Protein AF-A0A496RUU8-F1 (afdb_monomer_lite)

pLDDT: mean 92.11, std 8.8, range [34.69, 98.0]

Radius of gyration: 19.57 Å; chains: 1; bounding box: 54×37×48 Å

Secondary structure (DSSP, 8-state):
--GGGT--PPPEEETTS-HHHHHHHHTT-SEEEEE---S-HHHHHHHHHHHHHHHB-TTS-BSSEEEETT---HHHHTTS--SEE--SHHHHHHHTTEEEE--SSSS-EEEE--TTSGGGG-SSSSBGGGS-HHHHHHHHHHHGGGT--HHHHHH-HHHHHHHHHHHHHGGGGSPPP----PPP-----

Sequence (189 aa):
ALESNGCNPCPVYHVGEDPKWLKKMLDNYEYILLGGLVMQRKTVLRELDRAFRVLCHPDGTARVDTHGFGLTQLDMVFRYPWTSVDSTSWMLSAGFGSCVLYDGTPQFQQVYFSDESPQAKLYQSRHYDRLSPPKQAAVDRLIAPTGISIDELRSGYPARRVLNLYSYQQLELMEEPRFTGAVLDLGLF

Foldseek 3Di:
DQVVVVDDDAEEDEQPPDCVVLVVCLVPDQEHEYDNCPDPPVSNVVSVLVSQVNQADQFQEGSHAYEYEADDQLVSVQAHQHPYYDHCCLLVLLVLQWAFAAPPDSGTQIAGLACPHPQVVDCCHSHLVNDDPVVVVSVCVRCVVVVDDSVNSHPDSVSRSVSNVVRVVVCVVDDRHGHNSDDDPPDPD

Structure (mmCIF, N/CA/C/O backbone):
data_AF-A0A496RUU8-F1
#
_entry.id   AF-A0A496RUU8-F1
#
loop_
_atom_site.group_PDB
_atom_site.id
_atom_site.type_symbol
_atom_site.label_atom_id
_atom_site.label_alt_id
_atom_site.label_comp_id
_atom_site.label_asym_id
_atom_site.label_entity_id
_atom_site.label_seq_id
_atom_site.pdbx_PDB_ins_code
_atom_site.Cartn_x
_atom_site.Cartn_y
_atom_site.Cartn_z
_atom_site.occupancy
_atom_site.B_iso_or_equiv
_atom_site.auth_seq_id
_atom_site.auth_comp_id
_atom_site.auth_asym_id
_atom_site.auth_atom_id
_atom_site.pdbx_PDB_model_num
ATOM 1 N N . ALA A 1 1 ? -20.496 20.437 15.247 1.00 74.56 1 ALA A N 1
ATOM 2 C CA . ALA A 1 1 ? -20.085 21.485 14.288 1.00 74.56 1 ALA A CA 1
ATOM 3 C C . ALA A 1 1 ? -20.436 21.087 12.856 1.00 74.56 1 ALA A C 1
ATOM 5 O O . ALA A 1 1 ? -21.211 21.804 12.252 1.00 74.56 1 ALA A O 1
ATOM 6 N N . LEU A 1 2 ? -19.952 19.962 12.310 1.00 87.81 2 LEU A N 1
ATOM 7 C CA . LEU A 1 2 ? -20.376 19.492 10.973 1.00 87.81 2 LEU A CA 1
ATOM 8 C C . LEU A 1 2 ? -21.700 18.712 11.004 1.00 87.81 2 LEU A C 1
ATOM 10 O O . LEU A 1 2 ? -22.597 18.991 10.220 1.00 87.81 2 LEU A O 1
ATOM 14 N N . GLU A 1 3 ? -21.870 17.815 11.972 1.00 90.38 3 GLU A N 1
ATOM 15 C CA . GLU A 1 3 ? -23.107 17.026 12.139 1.00 90.38 3 GLU A CA 1
ATOM 16 C C . GLU A 1 3 ? -24.326 17.901 12.440 1.00 90.38 3 GLU A C 1
ATOM 18 O O . GLU A 1 3 ? -25.409 17.686 11.913 1.00 90.38 3 GLU A O 1
ATOM 23 N N . SER A 1 4 ? -24.129 18.975 13.212 1.00 92.38 4 SER A N 1
ATOM 24 C CA . SER A 1 4 ? -25.161 19.987 13.472 1.00 92.38 4 SER A CA 1
ATOM 25 C C . SER A 1 4 ? -25.611 20.738 12.213 1.00 92.38 4 SER A C 1
ATOM 27 O O . SER A 1 4 ? -26.624 21.424 12.256 1.00 92.38 4 SER A O 1
ATOM 29 N N . ASN A 1 5 ? -24.862 20.625 11.113 1.00 92.62 5 ASN A N 1
ATOM 30 C CA . ASN A 1 5 ? -25.214 21.155 9.796 1.00 92.62 5 ASN A CA 1
ATOM 31 C C . ASN A 1 5 ? -25.722 20.055 8.835 1.00 92.62 5 ASN A C 1
ATOM 33 O O . ASN A 1 5 ? -25.835 20.303 7.640 1.00 92.62 5 ASN A O 1
ATOM 37 N N . GLY A 1 6 ? -26.020 18.845 9.328 1.00 93.00 6 GLY A N 1
ATOM 38 C CA . GLY A 1 6 ? -26.543 17.735 8.522 1.00 93.00 6 GLY A CA 1
ATOM 39 C C . GLY A 1 6 ? -25.494 16.978 7.701 1.00 93.00 6 GLY A C 1
ATOM 40 O O . GLY A 1 6 ? -25.857 16.211 6.813 1.00 93.00 6 GLY A O 1
ATOM 41 N N . CYS A 1 7 ? -24.199 17.188 7.958 1.00 91.81 7 CYS A N 1
ATOM 42 C CA . CYS A 1 7 ? -23.133 16.409 7.325 1.00 91.81 7 CYS A CA 1
ATOM 43 C C . CYS A 1 7 ? -22.891 15.084 8.065 1.00 91.81 7 CYS A C 1
ATOM 45 O O . CYS A 1 7 ? -22.976 15.046 9.290 1.00 91.81 7 CYS A O 1
ATOM 47 N N . ASN A 1 8 ? -22.455 14.056 7.330 1.00 88.38 8 ASN A N 1
ATOM 48 C CA . ASN A 1 8 ? -22.011 12.767 7.874 1.00 88.38 8 ASN A CA 1
ATOM 49 C C . ASN A 1 8 ? -20.480 12.644 7.736 1.00 88.38 8 ASN A C 1
ATOM 51 O O . ASN A 1 8 ? -19.999 12.075 6.754 1.00 88.38 8 ASN A O 1
ATOM 55 N N . PRO A 1 9 ? -19.686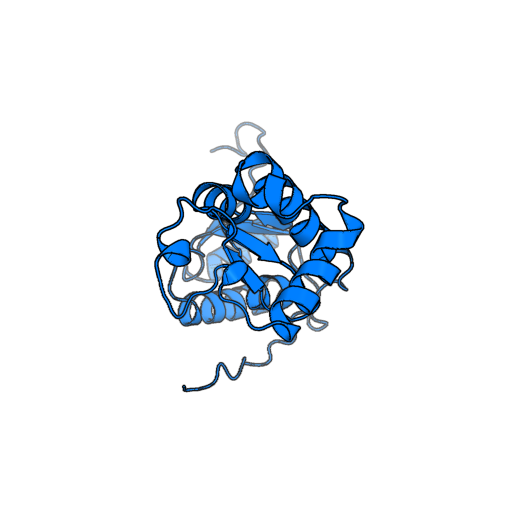 13.255 8.635 1.00 91.62 9 PRO A N 1
ATOM 56 C CA . PRO A 1 9 ? -18.234 13.181 8.553 1.00 91.62 9 PRO A CA 1
ATOM 57 C C . PRO A 1 9 ? -17.732 11.770 8.881 1.00 91.62 9 PRO A C 1
ATOM 59 O O . PRO A 1 9 ? -18.236 11.120 9.792 1.00 91.62 9 PRO A O 1
ATOM 62 N N . CYS A 1 10 ? -16.684 11.331 8.187 1.00 93.25 10 CYS A N 1
ATOM 63 C CA . CYS A 1 10 ? -15.933 10.137 8.573 1.00 93.25 10 CYS A CA 1
ATOM 64 C C . CYS A 1 10 ? -14.863 10.536 9.607 1.00 93.25 10 CYS A C 1
ATOM 66 O O . CYS A 1 10 ? -14.009 11.372 9.289 1.00 93.25 10 CYS A O 1
ATOM 68 N N . PRO A 1 11 ? -14.894 10.006 10.843 1.00 96.25 11 PRO A N 1
ATOM 69 C CA . PRO A 1 11 ? -13.918 10.354 11.866 1.00 96.25 11 PRO A CA 1
ATOM 70 C C . PRO A 1 11 ? -12.525 9.823 11.516 1.00 96.25 11 PRO A C 1
ATOM 72 O O . PRO A 1 11 ? -12.380 8.725 10.979 1.00 96.25 11 PRO A O 1
ATOM 75 N N . VAL A 1 12 ? -11.495 10.589 11.881 1.00 97.31 12 VAL A N 1
ATOM 76 C CA . VAL A 1 12 ? -10.092 10.176 11.763 1.00 97.31 12 VAL A CA 1
ATOM 77 C C . VAL A 1 12 ? -9.527 9.926 13.155 1.00 97.31 12 VAL A C 1
ATOM 79 O O . VAL A 1 12 ? -9.463 10.848 13.967 1.00 97.31 12 VAL A O 1
ATOM 82 N N . TYR A 1 13 ? -9.081 8.701 13.415 1.00 97.62 13 TYR A N 1
ATOM 83 C CA . TYR A 1 13 ? -8.283 8.362 14.588 1.00 97.62 13 TYR A CA 1
ATOM 84 C C . TYR A 1 13 ? -6.797 8.436 14.233 1.00 97.62 13 TYR A C 1
ATOM 86 O O . TYR A 1 13 ? -6.349 7.740 13.317 1.00 97.62 13 TYR A O 1
ATOM 94 N N . HIS A 1 14 ? -6.011 9.253 14.940 1.00 95.75 14 HIS A N 1
ATOM 95 C CA . HIS A 1 14 ? -4.561 9.236 14.755 1.00 95.75 14 HIS A CA 1
ATOM 96 C C . HIS A 1 14 ? -3.950 8.162 15.646 1.00 95.75 14 HIS A C 1
ATOM 98 O O . HIS A 1 14 ? -4.152 8.124 16.861 1.00 95.75 14 HIS A O 1
ATOM 104 N N . VAL A 1 15 ? -3.179 7.263 15.040 1.00 90.19 15 VAL A N 1
ATOM 105 C CA . VAL A 1 15 ? -2.552 6.180 15.795 1.00 90.19 15 VAL A CA 1
ATOM 106 C C . VAL A 1 15 ? -1.604 6.748 16.864 1.00 90.19 15 VAL A C 1
ATOM 108 O O . VAL A 1 15 ? -0.803 7.643 16.599 1.00 90.19 15 VAL A O 1
ATOM 111 N N . GLY A 1 16 ? -1.716 6.233 18.091 1.00 86.88 16 GLY A N 1
ATOM 112 C CA . GLY A 1 16 ? -0.999 6.739 19.268 1.00 86.88 16 GLY A CA 1
ATOM 113 C C . GLY A 1 16 ? -1.785 7.732 20.136 1.00 86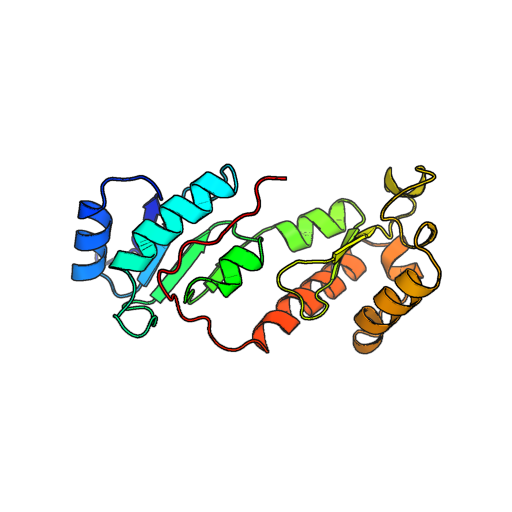.88 16 GLY A C 1
ATOM 114 O O . GLY A 1 16 ? -1.322 8.056 21.230 1.00 86.88 16 GLY A O 1
ATOM 115 N N . GLU A 1 17 ? -2.968 8.184 19.705 1.00 93.06 17 GLU A N 1
ATOM 116 C CA . GLU A 1 17 ? -3.888 8.948 20.558 1.00 93.06 17 GLU A CA 1
ATOM 117 C C . GLU A 1 17 ? -4.480 8.096 21.696 1.00 93.06 17 GLU A C 1
ATOM 119 O O . GLU A 1 17 ? -4.323 6.875 21.759 1.00 93.06 17 GLU A O 1
ATOM 124 N N . ASP A 1 18 ? -5.170 8.754 22.634 1.00 94.69 18 ASP A N 1
ATOM 125 C CA . ASP A 1 18 ? -5.861 8.072 23.729 1.00 94.69 18 ASP A CA 1
ATOM 126 C C . ASP A 1 18 ? -6.953 7.129 23.167 1.00 94.69 18 ASP A C 1
ATOM 128 O O . ASP A 1 18 ? -7.896 7.610 22.522 1.00 94.69 18 ASP A O 1
ATOM 132 N N . PRO A 1 19 ? -6.894 5.808 23.445 1.00 93.19 19 PRO A N 1
ATOM 133 C CA . PRO A 1 19 ? -7.844 4.829 22.917 1.00 93.19 19 PRO A CA 1
ATOM 134 C C . PRO A 1 19 ? -9.310 5.108 23.259 1.00 93.19 19 PRO A C 1
ATOM 136 O O . PRO A 1 19 ? -10.203 4.542 22.624 1.00 93.19 19 PRO A O 1
ATOM 139 N N . LYS A 1 20 ? -9.599 5.962 24.252 1.00 96.19 20 LYS A N 1
ATOM 140 C CA . LYS A 1 20 ? -10.976 6.382 24.546 1.00 96.19 20 LYS A CA 1
ATOM 141 C C . LYS A 1 20 ? -11.650 7.051 23.345 1.00 96.19 20 LYS A C 1
ATOM 143 O O . LYS A 1 20 ? -12.859 6.914 23.188 1.00 96.19 20 LYS A O 1
ATOM 148 N N . TRP A 1 21 ? -10.888 7.748 22.499 1.00 96.81 21 TRP A N 1
ATOM 149 C CA . TRP A 1 21 ? -11.427 8.406 21.311 1.00 96.81 21 TRP A CA 1
ATOM 150 C C . TRP A 1 21 ? -11.807 7.394 20.244 1.00 96.81 21 TRP A C 1
ATOM 152 O O . TRP A 1 21 ? -12.904 7.486 19.706 1.00 96.81 21 TRP A O 1
ATOM 162 N N . LEU A 1 22 ? -10.967 6.379 20.027 1.00 97.25 22 LEU A N 1
ATOM 163 C CA . LEU A 1 22 ? -11.288 5.278 19.124 1.00 97.25 22 LEU A CA 1
ATOM 164 C C . LEU A 1 22 ? -12.553 4.538 19.566 1.00 97.25 22 LEU A C 1
ATOM 166 O O . LEU A 1 22 ? -13.421 4.270 18.745 1.00 97.25 22 LEU A O 1
ATOM 170 N N . LYS A 1 23 ? -12.696 4.264 20.870 1.00 96.88 23 LYS A N 1
ATOM 171 C CA . LYS A 1 23 ? -13.916 3.653 21.425 1.00 96.88 23 LYS A CA 1
ATOM 172 C C . LYS A 1 23 ? -15.140 4.537 21.203 1.00 96.88 23 LYS A C 1
ATOM 174 O O . LYS A 1 23 ? -16.148 4.058 20.707 1.00 96.88 23 LYS A O 1
ATOM 179 N N . LYS A 1 24 ? -15.022 5.838 21.484 1.00 96.38 24 LYS A N 1
ATOM 180 C CA . LYS A 1 24 ? -16.100 6.796 21.222 1.00 96.38 24 LYS A CA 1
ATOM 181 C C . LYS A 1 24 ? -16.483 6.823 19.739 1.00 96.38 24 LYS A C 1
ATOM 183 O O . LYS A 1 24 ? -17.664 6.892 19.438 1.00 96.38 24 LYS A O 1
ATOM 188 N N . MET A 1 25 ? -15.520 6.775 18.819 1.00 96.69 25 MET A N 1
ATOM 189 C CA . MET A 1 25 ? -15.815 6.708 17.384 1.00 96.69 25 MET A CA 1
ATOM 190 C C . MET A 1 25 ? -16.530 5.399 17.033 1.00 96.69 25 MET A C 1
ATOM 192 O O . MET A 1 25 ? -17.549 5.418 16.361 1.00 96.69 25 MET A O 1
ATOM 196 N N . LEU A 1 26 ? -16.055 4.276 17.560 1.00 96.44 26 LEU A N 1
ATOM 197 C CA . LEU A 1 26 ? -16.638 2.957 17.324 1.00 96.44 26 LEU A CA 1
ATOM 198 C C . LEU A 1 26 ? -18.083 2.821 17.825 1.00 96.44 26 LEU A C 1
ATOM 200 O O . LEU A 1 26 ? -18.860 2.074 17.244 1.00 96.44 26 LEU A O 1
ATOM 204 N N . ASP A 1 27 ? -18.450 3.557 18.873 1.00 96.12 27 ASP A N 1
ATOM 205 C CA . ASP A 1 27 ? -19.823 3.589 19.387 1.00 96.12 27 ASP A CA 1
ATOM 206 C C . ASP A 1 27 ? -20.771 4.458 18.533 1.00 96.12 27 ASP A C 1
ATOM 208 O O . ASP A 1 27 ? -21.982 4.395 18.728 1.00 96.12 27 ASP A O 1
ATOM 212 N N . ASN A 1 28 ? -20.248 5.301 17.630 1.00 94.69 28 ASN A N 1
ATOM 213 C CA . ASN A 1 28 ? -21.035 6.326 16.926 1.00 94.69 28 ASN A CA 1
ATOM 214 C C . ASN A 1 28 ? -20.908 6.304 15.390 1.00 94.69 28 ASN A C 1
ATOM 216 O O . ASN A 1 28 ? -21.701 6.970 14.729 1.00 94.69 28 ASN A O 1
ATOM 220 N N . TYR A 1 29 ? -19.941 5.583 14.813 1.00 95.94 29 TYR A N 1
ATOM 221 C CA . TYR A 1 29 ? -19.671 5.593 13.371 1.00 95.94 29 TYR A CA 1
ATOM 222 C C . TYR A 1 29 ? -19.412 4.186 12.834 1.00 95.94 29 TYR A C 1
ATOM 224 O O . TYR A 1 29 ? -18.718 3.393 13.463 1.00 95.94 29 TYR A O 1
ATOM 232 N N . GLU A 1 30 ? -19.912 3.922 11.626 1.00 95.56 30 GLU A N 1
ATOM 233 C CA . GLU A 1 30 ? -19.730 2.655 10.901 1.00 95.56 30 GLU A CA 1
ATOM 234 C C . GLU A 1 30 ? -18.499 2.654 9.982 1.00 95.56 30 GLU A C 1
ATOM 236 O O . GLU A 1 30 ? -18.140 1.610 9.447 1.00 95.56 30 GLU A O 1
ATOM 241 N N . TYR A 1 31 ? -17.837 3.805 9.812 1.00 97.50 31 TYR A N 1
ATOM 242 C CA . TYR A 1 31 ? -16.625 3.940 9.006 1.00 97.50 31 TYR A CA 1
ATOM 243 C C . TYR A 1 31 ? -15.607 4.836 9.708 1.00 97.50 31 TYR A C 1
ATOM 245 O O . TYR A 1 31 ? -15.907 5.990 10.018 1.00 97.50 31 TYR A O 1
ATOM 253 N N . ILE A 1 32 ? -14.406 4.318 9.975 1.00 97.94 32 ILE A N 1
ATOM 254 C CA . ILE A 1 32 ? -13.353 5.032 10.709 1.00 97.94 32 ILE A CA 1
ATOM 255 C C . ILE A 1 32 ? -12.075 5.096 9.874 1.00 97.94 32 ILE A C 1
ATOM 257 O O . ILE A 1 32 ? -11.558 4.087 9.399 1.00 97.94 32 ILE A O 1
ATOM 261 N N . LEU A 1 33 ? -11.517 6.294 9.736 1.00 98.00 33 LEU A N 1
ATOM 262 C CA . LEU A 1 33 ? -10.266 6.518 9.021 1.00 98.00 33 LEU A CA 1
ATOM 263 C C . LEU A 1 33 ? -9.097 6.517 10.017 1.00 98.00 33 LEU A C 1
ATOM 265 O O . LEU A 1 33 ? -9.208 7.049 11.122 1.00 98.00 33 LEU A O 1
ATOM 269 N N . LEU A 1 34 ? -7.964 5.930 9.643 1.00 97.75 34 LEU A N 1
ATOM 270 C CA . LEU A 1 34 ? -6.765 5.834 10.470 1.00 97.75 34 LEU A CA 1
ATOM 271 C C . LEU A 1 34 ? -5.649 6.692 9.871 1.00 97.75 34 LEU A C 1
ATOM 273 O O . LEU A 1 34 ? -5.174 6.458 8.758 1.00 97.75 34 LEU A O 1
ATOM 277 N N . GLY A 1 35 ? -5.232 7.696 10.643 1.00 95.62 35 GLY A N 1
ATOM 278 C CA . GLY A 1 35 ? -4.173 8.643 10.306 1.00 95.62 35 GLY A CA 1
ATOM 279 C C . GLY A 1 35 ? -2.920 8.468 11.165 1.00 95.62 35 GLY A C 1
ATOM 280 O O . GLY A 1 35 ? -2.869 7.653 12.085 1.00 95.62 35 GLY A O 1
ATOM 281 N N . GLY A 1 36 ? -1.883 9.255 10.869 1.00 92.88 36 GLY A N 1
ATOM 282 C CA . GLY A 1 36 ? -0.603 9.184 11.587 1.00 92.88 36 GLY A CA 1
ATOM 283 C C . GLY A 1 36 ? 0.256 7.971 11.212 1.00 92.88 36 GLY A C 1
ATOM 284 O O . GLY A 1 36 ? 1.154 7.605 11.957 1.00 92.88 36 GLY A O 1
ATOM 285 N N . LEU A 1 37 ? 0.005 7.338 10.063 1.00 90.94 37 LEU A N 1
ATOM 286 C CA . LEU A 1 37 ? 0.685 6.100 9.658 1.00 90.94 37 LEU A CA 1
ATOM 287 C C . LEU A 1 37 ? 2.076 6.328 9.038 1.00 90.94 37 LEU A C 1
ATOM 289 O O . LEU A 1 37 ? 2.850 5.386 8.885 1.00 90.94 37 LEU A O 1
ATOM 293 N N . VAL A 1 38 ? 2.440 7.575 8.722 1.00 82.44 38 VAL A N 1
ATOM 294 C CA . VAL A 1 38 ? 3.742 7.929 8.128 1.00 82.44 38 VAL A CA 1
ATOM 295 C C . VAL A 1 38 ? 4.800 8.095 9.227 1.00 82.44 38 VAL A C 1
ATOM 297 O O . VAL A 1 38 ? 5.261 9.194 9.526 1.00 82.44 38 VAL A O 1
ATOM 300 N N . MET A 1 39 ? 5.168 6.989 9.874 1.00 82.19 39 MET A N 1
ATOM 301 C CA . MET A 1 39 ? 6.189 6.941 10.928 1.00 82.19 39 MET A CA 1
ATOM 302 C C . MET A 1 39 ? 7.122 5.733 10.750 1.00 82.19 39 MET A C 1
ATOM 304 O O . MET A 1 39 ? 7.030 4.971 9.789 1.00 82.19 39 MET A O 1
ATOM 308 N N . GLN A 1 40 ? 8.039 5.529 11.702 1.00 85.81 40 GLN A N 1
ATOM 309 C CA . GLN A 1 40 ? 8.873 4.327 11.742 1.00 85.81 40 GLN A CA 1
ATOM 310 C C . GLN A 1 40 ? 8.012 3.053 11.773 1.00 85.81 40 GLN A C 1
ATOM 312 O O . GLN A 1 40 ? 7.131 2.916 12.623 1.00 85.81 40 GLN A O 1
ATOM 317 N N . ARG A 1 41 ? 8.336 2.083 10.906 1.00 86.06 41 ARG A N 1
ATOM 318 C CA . ARG A 1 41 ? 7.590 0.822 10.707 1.00 86.06 41 ARG A CA 1
ATOM 319 C C . ARG A 1 41 ? 7.179 0.128 12.011 1.00 86.06 41 ARG A C 1
ATOM 321 O O . ARG A 1 41 ? 6.018 -0.229 12.171 1.00 86.06 41 ARG A O 1
ATOM 328 N N . LYS A 1 42 ? 8.116 -0.035 12.956 1.00 87.88 42 LYS A N 1
ATOM 329 C CA . LYS A 1 42 ? 7.864 -0.697 14.253 1.00 87.88 42 LYS A CA 1
ATOM 330 C C . LYS A 1 42 ? 6.827 0.049 15.098 1.00 87.88 42 LYS A C 1
ATOM 332 O O . LYS A 1 42 ? 5.993 -0.578 15.742 1.00 87.88 42 LYS A O 1
ATOM 337 N N . THR A 1 43 ? 6.877 1.379 15.087 1.00 90.25 43 THR A N 1
ATOM 338 C CA . THR A 1 43 ? 5.922 2.232 15.802 1.00 90.25 43 THR A CA 1
ATOM 339 C C . THR A 1 43 ? 4.536 2.103 15.190 1.00 90.25 43 THR A C 1
ATOM 341 O O . THR A 1 43 ? 3.589 1.826 15.916 1.00 90.25 43 THR A O 1
ATOM 344 N N . VAL A 1 44 ? 4.429 2.219 13.863 1.00 91.62 44 VAL A N 1
ATOM 345 C CA . VAL A 1 44 ? 3.150 2.103 13.143 1.00 91.62 44 VAL A CA 1
ATOM 346 C C . VAL A 1 44 ? 2.504 0.746 13.403 1.00 91.62 44 VAL A C 1
ATOM 348 O O . VAL A 1 44 ? 1.351 0.698 13.808 1.00 91.62 44 VAL A O 1
ATOM 351 N N . LEU A 1 45 ? 3.259 -0.351 13.275 1.00 92.00 45 LEU A N 1
ATOM 352 C CA . LEU A 1 45 ? 2.755 -1.696 13.570 1.00 92.00 45 LEU A CA 1
ATOM 353 C C . LEU A 1 45 ? 2.223 -1.823 14.997 1.00 92.00 45 LEU A C 1
ATOM 355 O O . LEU A 1 45 ? 1.131 -2.340 15.195 1.00 92.00 45 LEU A O 1
ATOM 359 N N . ARG A 1 46 ? 2.963 -1.324 15.992 1.00 91.69 46 ARG A N 1
ATOM 360 C CA . ARG A 1 46 ? 2.530 -1.384 17.393 1.00 91.69 46 ARG A CA 1
ATOM 361 C C . ARG A 1 46 ? 1.236 -0.606 17.629 1.00 91.69 46 ARG A C 1
ATOM 363 O O . ARG A 1 46 ? 0.377 -1.073 18.375 1.00 91.69 46 ARG A O 1
ATOM 370 N N . GLU A 1 47 ? 1.111 0.591 17.060 1.00 93.56 47 GLU A N 1
ATOM 371 C CA . GLU A 1 47 ? -0.093 1.399 17.259 1.00 93.56 47 GLU A CA 1
ATOM 372 C C . GLU A 1 47 ? -1.289 0.862 16.457 1.00 93.56 47 GLU A C 1
ATOM 374 O O . GLU A 1 47 ? -2.410 0.887 16.964 1.00 93.56 47 GLU A O 1
ATOM 379 N N . LEU A 1 48 ? -1.062 0.290 15.270 1.00 95.25 48 LEU A N 1
ATOM 380 C CA . LEU A 1 48 ? -2.092 -0.429 14.519 1.00 95.25 48 LEU A CA 1
ATOM 381 C C . LEU A 1 48 ? -2.557 -1.683 15.270 1.00 95.25 48 LEU A C 1
ATOM 383 O O . LEU A 1 48 ? -3.757 -1.858 15.439 1.00 95.25 48 LEU A O 1
ATOM 387 N N . ASP A 1 49 ? -1.651 -2.489 15.831 1.00 94.62 49 ASP A N 1
ATOM 388 C CA . ASP A 1 49 ? -2.014 -3.632 16.683 1.00 94.62 49 ASP A CA 1
ATOM 389 C C . ASP A 1 49 ? -2.913 -3.203 17.854 1.00 94.62 49 ASP A C 1
ATOM 391 O O . ASP A 1 49 ? -3.879 -3.886 18.198 1.00 94.62 49 ASP A O 1
ATOM 395 N N . ARG A 1 50 ? -2.619 -2.058 18.484 1.00 94.12 50 ARG A 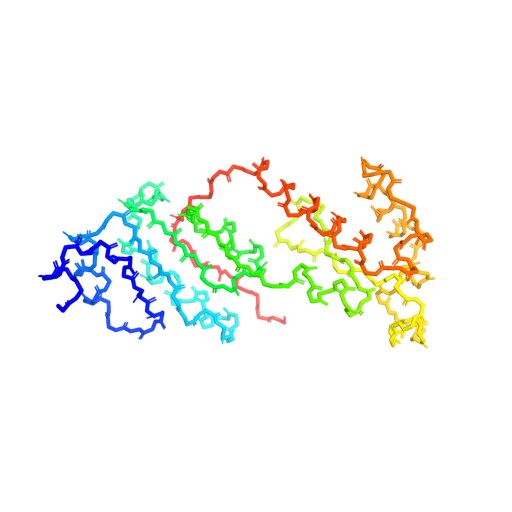N 1
ATOM 396 C CA . ARG A 1 50 ? -3.454 -1.504 19.561 1.00 94.12 50 ARG A CA 1
ATOM 397 C C . ARG A 1 50 ? -4.826 -1.064 19.059 1.00 94.12 50 ARG A C 1
ATOM 399 O O . ARG A 1 50 ? -5.814 -1.349 19.731 1.00 94.12 50 ARG A O 1
ATOM 406 N N . ALA A 1 51 ? -4.889 -0.391 17.911 1.00 96.19 51 ALA A N 1
ATOM 407 C CA . ALA A 1 51 ? -6.142 0.063 17.318 1.00 96.19 51 ALA A CA 1
ATOM 408 C C . ALA A 1 51 ? -7.020 -1.121 16.884 1.00 96.19 51 ALA A C 1
ATOM 410 O O . ALA A 1 51 ? -8.184 -1.202 17.274 1.00 96.19 51 ALA A O 1
ATOM 411 N N . PHE A 1 52 ? -6.455 -2.095 16.169 1.00 96.62 52 PHE A N 1
ATOM 412 C CA . PHE A 1 52 ? -7.190 -3.255 15.668 1.00 96.62 52 PHE A CA 1
ATOM 413 C C . PHE A 1 52 ? -7.620 -4.235 16.762 1.00 96.62 52 PHE A C 1
ATOM 415 O O . PHE A 1 52 ? -8.643 -4.890 16.611 1.00 96.62 52 PHE A O 1
ATOM 422 N N . ARG A 1 53 ? -6.977 -4.251 17.938 1.00 95.19 53 ARG A N 1
ATOM 423 C CA . ARG A 1 53 ? -7.543 -4.933 19.124 1.00 95.19 53 ARG A CA 1
ATOM 424 C C . ARG A 1 53 ? -8.882 -4.351 19.587 1.00 95.19 53 ARG A C 1
ATOM 426 O O . ARG A 1 53 ? -9.636 -5.049 20.255 1.00 95.19 53 ARG A O 1
ATOM 433 N N . VAL A 1 54 ? -9.156 -3.082 19.291 1.00 95.50 54 VAL A N 1
ATOM 434 C CA . VAL A 1 54 ? -10.431 -2.418 19.605 1.00 95.50 54 VAL A CA 1
ATOM 435 C C . VAL A 1 54 ? -11.402 -2.518 18.425 1.00 95.50 54 VAL A C 1
ATOM 437 O O . VAL A 1 54 ? -12.601 -2.702 18.636 1.00 95.50 54 VAL A O 1
ATOM 440 N N . LEU A 1 55 ? -10.877 -2.405 17.201 1.00 96.88 55 LEU A N 1
ATOM 441 C CA . LEU A 1 55 ? -11.649 -2.391 15.956 1.00 96.88 55 LEU A CA 1
ATOM 442 C C . LEU A 1 55 ? -12.014 -3.779 15.426 1.00 96.88 55 LEU A C 1
ATOM 444 O O . LEU A 1 55 ? -12.785 -3.849 14.478 1.00 96.88 55 LEU A O 1
ATOM 448 N N . CYS A 1 56 ? -11.494 -4.869 15.993 1.00 97.19 56 CYS A N 1
ATOM 449 C CA . CYS A 1 56 ? -11.820 -6.227 15.556 1.00 97.19 56 CYS A CA 1
ATOM 450 C C . CYS A 1 56 ? -12.716 -6.979 16.541 1.00 97.19 56 CYS A C 1
ATOM 452 O O . CYS A 1 56 ? -12.648 -6.800 17.760 1.00 97.19 56 CYS A O 1
ATOM 454 N N . HIS A 1 57 ? -13.541 -7.862 15.990 1.00 96.00 57 HIS A N 1
ATOM 455 C CA . HIS A 1 57 ? -14.189 -8.933 16.726 1.00 96.00 57 HIS A CA 1
ATOM 456 C C . HIS A 1 57 ? -13.162 -9.992 17.168 1.00 96.00 57 HIS A C 1
ATOM 458 O O . HIS A 1 57 ? -12.058 -10.060 16.619 1.00 96.00 57 HIS A O 1
ATOM 464 N N . PRO A 1 58 ? -13.511 -10.864 18.135 1.00 94.19 58 PRO A N 1
ATOM 465 C CA . PRO A 1 58 ? -12.636 -11.961 18.554 1.00 94.19 58 PRO A CA 1
ATOM 466 C C . PRO A 1 58 ? -12.227 -12.933 17.434 1.00 94.19 58 PRO A C 1
ATOM 468 O O . PRO A 1 58 ? -11.216 -13.613 17.575 1.00 94.19 58 PRO A O 1
ATOM 471 N N . ASP A 1 59 ? -12.987 -13.010 16.337 1.00 94.69 59 ASP A N 1
ATOM 472 C CA . ASP A 1 59 ? -12.691 -13.854 15.169 1.00 94.69 59 ASP A CA 1
ATOM 473 C C . ASP A 1 59 ? -11.771 -13.170 14.130 1.00 94.69 59 ASP A C 1
ATOM 475 O O . ASP A 1 59 ? -11.524 -13.717 13.049 1.00 94.69 59 ASP A O 1
ATOM 479 N N . GLY A 1 60 ? -11.288 -11.966 14.452 1.00 95.50 60 GLY A N 1
ATOM 480 C CA . GLY A 1 60 ? -10.356 -11.185 13.646 1.00 95.50 60 GLY A CA 1
ATOM 481 C C . GLY A 1 60 ? -10.985 -10.353 12.528 1.00 95.50 60 GLY A C 1
ATOM 482 O O . GLY A 1 60 ? -10.232 -9.722 11.786 1.00 95.50 60 GLY A O 1
ATOM 483 N N . THR A 1 61 ? -12.317 -10.332 12.396 1.00 96.56 61 THR A N 1
ATOM 484 C CA . THR A 1 61 ? -13.025 -9.449 11.448 1.00 96.56 61 THR A CA 1
ATOM 485 C C . THR A 1 61 ? -13.147 -8.029 11.984 1.00 96.56 61 THR A C 1
ATOM 487 O O . THR A 1 61 ? -13.162 -7.815 13.198 1.00 96.56 61 THR A O 1
ATOM 490 N N . ALA A 1 62 ? -13.240 -7.044 11.090 1.00 96.75 62 ALA A N 1
ATOM 491 C CA . ALA A 1 62 ? -13.479 -5.661 11.481 1.00 96.75 62 ALA A CA 1
ATOM 492 C C . ALA A 1 62 ? -14.905 -5.478 12.030 1.00 96.75 62 ALA A C 1
ATOM 494 O O . ALA A 1 62 ? -15.859 -6.065 11.528 1.00 96.75 62 ALA A O 1
ATOM 495 N N . ARG A 1 63 ? -15.048 -4.651 13.069 1.00 97.06 63 ARG A N 1
ATOM 496 C CA . ARG A 1 63 ? -16.344 -4.278 13.665 1.00 97.06 63 ARG A CA 1
ATOM 497 C C . ARG A 1 63 ? -17.075 -3.197 12.868 1.00 97.06 63 ARG A C 1
ATOM 499 O O . ARG A 1 63 ? -18.280 -3.047 13.024 1.00 97.06 63 ARG A O 1
ATOM 506 N N . VAL A 1 64 ? -16.318 -2.412 12.108 1.00 97.06 64 VAL A N 1
ATOM 507 C CA . VAL A 1 64 ? -16.733 -1.264 11.295 1.00 97.06 64 VAL A CA 1
ATOM 508 C C . VAL A 1 64 ? -15.790 -1.169 10.104 1.00 97.06 64 VAL A C 1
ATOM 510 O O . VAL A 1 64 ? -14.674 -1.695 10.172 1.00 97.06 64 VAL A O 1
ATOM 513 N N . ASP A 1 65 ? -16.195 -0.469 9.051 1.00 97.62 65 ASP A N 1
ATOM 514 C CA . ASP A 1 65 ? -15.304 -0.224 7.928 1.00 97.62 65 ASP A CA 1
ATOM 515 C C . ASP A 1 65 ? -14.097 0.616 8.363 1.00 97.62 65 ASP A C 1
ATOM 517 O O . ASP A 1 65 ? -14.188 1.481 9.247 1.00 97.62 65 ASP A O 1
ATOM 521 N N . THR A 1 66 ? -12.949 0.390 7.721 1.00 97.38 66 THR A N 1
ATOM 522 C CA . THR A 1 66 ? -11.717 1.129 8.019 1.00 97.38 66 THR A CA 1
ATOM 523 C C . THR A 1 66 ? -10.952 1.573 6.779 1.00 97.38 66 THR A C 1
ATOM 525 O O . THR A 1 66 ? -10.863 0.850 5.786 1.00 97.38 66 THR A O 1
ATOM 528 N N . HIS A 1 67 ? -10.359 2.767 6.855 1.00 97.69 67 HIS A N 1
ATOM 529 C CA . HIS A 1 67 ? -9.469 3.298 5.820 1.00 97.69 67 HIS A CA 1
ATOM 530 C C . HIS A 1 67 ? -8.097 3.647 6.387 1.00 97.69 67 HIS A C 1
ATOM 532 O O . HIS A 1 67 ? -8.017 4.386 7.367 1.00 97.69 67 HIS A O 1
ATOM 538 N N . GLY A 1 68 ? -7.017 3.176 5.768 1.00 96.50 68 GLY A N 1
ATOM 539 C CA . GLY A 1 68 ? -5.651 3.549 6.146 1.00 96.50 68 GLY A CA 1
ATOM 540 C C . GLY A 1 68 ? -5.054 4.606 5.217 1.00 96.50 68 GLY A C 1
ATOM 541 O O . GLY A 1 68 ? -4.848 4.325 4.038 1.00 96.50 68 GLY A O 1
ATOM 542 N N . PHE A 1 69 ? -4.704 5.780 5.757 1.00 96.00 69 PHE A N 1
ATOM 543 C CA . PHE A 1 69 ? -4.093 6.848 4.962 1.00 96.00 69 PHE A CA 1
ATOM 544 C C . PHE A 1 69 ? -2.606 6.617 4.675 1.00 96.00 69 PHE A C 1
ATOM 546 O O . PHE A 1 69 ? -1.800 6.481 5.602 1.00 96.00 69 PHE A O 1
ATOM 553 N N . GLY A 1 70 ? -2.216 6.689 3.400 1.00 93.06 70 GLY A N 1
ATOM 554 C CA . GLY A 1 70 ? -0.806 6.696 2.986 1.00 93.06 70 GLY A CA 1
ATOM 555 C C . GLY A 1 70 ? -0.043 5.405 3.310 1.00 93.06 70 GLY A C 1
ATOM 556 O O . GLY A 1 70 ? 1.152 5.455 3.619 1.00 93.06 70 GLY A O 1
ATOM 557 N N . LEU A 1 71 ? -0.719 4.256 3.265 1.00 91.38 71 LEU A N 1
ATOM 558 C CA . LEU A 1 71 ? -0.176 2.953 3.638 1.00 91.38 71 LEU A CA 1
ATOM 559 C C . LEU A 1 71 ? 0.207 2.144 2.390 1.00 91.38 71 LEU A C 1
ATOM 561 O O . LEU A 1 71 ? -0.633 1.827 1.554 1.00 91.38 71 LEU A O 1
ATOM 565 N N . THR A 1 72 ? 1.486 1.779 2.269 1.00 90.25 72 THR A N 1
ATOM 566 C CA . THR A 1 72 ? 1.997 1.005 1.115 1.00 90.25 72 THR A CA 1
ATOM 567 C C . THR A 1 72 ? 2.509 -0.382 1.498 1.00 90.25 72 THR A C 1
ATOM 569 O O . THR A 1 72 ? 2.605 -1.265 0.649 1.00 90.25 72 THR A O 1
ATOM 572 N N . GLN A 1 73 ? 2.936 -0.572 2.747 1.00 89.81 73 GLN A N 1
ATOM 573 C CA . GLN A 1 73 ? 3.678 -1.762 3.151 1.00 89.81 73 GLN A CA 1
ATOM 574 C C . GLN A 1 73 ? 2.750 -2.983 3.217 1.00 89.81 73 GLN A C 1
ATOM 576 O O . GLN A 1 73 ? 1.837 -3.028 4.040 1.00 89.81 73 GLN A O 1
ATOM 581 N N . LEU A 1 74 ? 2.997 -3.978 2.358 1.00 91.12 74 LEU A N 1
ATOM 582 C CA . LEU A 1 74 ? 2.121 -5.146 2.200 1.00 91.12 74 LEU A CA 1
ATOM 583 C C . LEU A 1 74 ? 1.958 -5.975 3.475 1.00 91.12 74 LEU A C 1
ATOM 585 O O . LEU A 1 74 ? 0.876 -6.485 3.733 1.00 91.12 74 LEU A O 1
ATOM 589 N N . ASP A 1 75 ? 2.981 -6.052 4.324 1.00 87.31 75 ASP A N 1
ATOM 590 C CA . ASP A 1 75 ? 2.878 -6.720 5.624 1.00 87.31 75 ASP A CA 1
ATOM 591 C C . ASP A 1 75 ? 1.871 -6.045 6.565 1.00 87.31 75 ASP A C 1
ATOM 593 O O . ASP A 1 75 ? 1.306 -6.708 7.428 1.00 87.31 75 ASP A O 1
ATOM 597 N N . MET A 1 76 ? 1.633 -4.740 6.413 1.00 91.00 76 MET A N 1
ATOM 598 C CA . MET A 1 76 ? 0.605 -4.018 7.165 1.00 91.00 76 MET A CA 1
ATOM 599 C C . MET A 1 76 ? -0.759 -4.109 6.481 1.00 91.00 76 MET A C 1
ATOM 601 O O . MET A 1 76 ? -1.770 -4.246 7.165 1.00 91.00 76 MET A O 1
ATOM 605 N N . VAL A 1 77 ? -0.796 -4.052 5.148 1.00 92.62 77 VAL A N 1
ATOM 606 C CA . VAL A 1 77 ? -2.038 -4.197 4.371 1.00 92.62 77 VAL A CA 1
ATOM 607 C C . VAL A 1 77 ? -2.648 -5.586 4.582 1.00 92.62 77 VAL A C 1
ATOM 609 O O . VAL A 1 77 ? -3.844 -5.694 4.803 1.00 92.62 77 VAL A O 1
ATOM 612 N N . PHE A 1 78 ? -1.834 -6.642 4.618 1.00 91.81 78 PHE A N 1
ATOM 613 C CA . PHE A 1 78 ? -2.306 -8.024 4.779 1.00 91.81 78 PHE A CA 1
ATOM 614 C C . PHE A 1 78 ? -2.468 -8.479 6.232 1.00 91.81 78 PHE A C 1
ATOM 616 O O . PHE A 1 78 ? -2.792 -9.636 6.486 1.00 91.81 78 PHE A O 1
ATOM 623 N N . ARG A 1 79 ? -2.209 -7.611 7.212 1.00 92.75 79 ARG A N 1
ATOM 624 C CA . ARG A 1 79 ? -2.304 -7.978 8.633 1.00 92.75 79 ARG A CA 1
ATOM 625 C C . ARG A 1 79 ? -3.636 -7.607 9.267 1.00 92.75 79 ARG A C 1
ATOM 627 O O . ARG A 1 79 ? -4.048 -8.265 10.224 1.00 92.75 79 ARG A O 1
ATOM 634 N N . TYR A 1 80 ? -4.261 -6.538 8.792 1.00 95.31 80 TYR A N 1
ATOM 635 C CA . TYR A 1 80 ? -5.456 -5.979 9.408 1.00 95.31 80 TYR A CA 1
ATOM 636 C C . TYR A 1 80 ? -6.616 -5.992 8.412 1.00 95.31 80 TYR A C 1
ATOM 638 O O . TYR A 1 80 ? -6.358 -5.766 7.230 1.00 95.31 80 TYR A O 1
ATOM 646 N N . PRO A 1 81 ? -7.861 -6.221 8.871 1.00 96.00 81 PRO A N 1
ATOM 647 C CA . PRO A 1 81 ? -9.060 -6.235 8.032 1.00 96.00 81 PRO A CA 1
ATOM 648 C C . PRO A 1 81 ? -9.425 -4.815 7.572 1.00 96.00 81 PRO A C 1
ATOM 650 O O . PRO A 1 81 ? -10.377 -4.207 8.059 1.00 96.00 81 PRO A O 1
ATOM 653 N N . TRP A 1 82 ? -8.615 -4.248 6.683 1.00 95.56 82 TRP A N 1
ATOM 654 C CA . TRP A 1 82 ? -8.877 -2.956 6.063 1.00 95.56 82 TRP A CA 1
ATOM 655 C C . TRP A 1 82 ? -10.034 -3.065 5.072 1.00 95.56 82 TRP A C 1
ATOM 657 O O . TRP A 1 82 ? -10.042 -3.978 4.253 1.00 95.56 82 TRP A O 1
ATOM 667 N N . THR A 1 83 ? -10.938 -2.084 5.066 1.00 95.50 83 THR A N 1
ATOM 668 C CA . THR A 1 83 ? -11.886 -1.916 3.949 1.00 95.50 83 THR A CA 1
ATOM 669 C C . THR A 1 83 ? -11.169 -1.297 2.752 1.00 95.50 83 THR A C 1
ATOM 671 O O . THR A 1 83 ? -11.403 -1.667 1.607 1.00 95.50 83 THR A O 1
ATOM 674 N N . SER A 1 84 ? -10.277 -0.332 2.999 1.00 94.56 84 SER A N 1
ATOM 675 C CA . SER A 1 84 ? -9.435 0.259 1.955 1.00 94.56 84 SER A CA 1
ATOM 676 C C . SER A 1 84 ? -8.171 0.913 2.516 1.00 94.56 84 SER A C 1
ATOM 678 O O . SER A 1 84 ? -8.073 1.239 3.698 1.00 94.56 84 SER A O 1
ATOM 680 N N . VAL A 1 85 ? -7.188 1.129 1.646 1.00 94.69 85 VAL A N 1
ATOM 681 C CA . VAL A 1 85 ? -5.977 1.909 1.927 1.00 94.69 85 VAL A CA 1
ATOM 682 C C . VAL A 1 85 ? -5.626 2.737 0.698 1.00 94.69 85 VAL A C 1
ATOM 684 O O . VAL A 1 85 ? -5.944 2.338 -0.425 1.00 94.69 85 VAL A O 1
ATOM 687 N N . ASP A 1 86 ? -4.956 3.868 0.885 1.00 94.12 86 ASP A N 1
ATOM 688 C CA . ASP A 1 86 ? -4.453 4.677 -0.224 1.00 94.12 86 ASP A CA 1
ATOM 689 C C . ASP A 1 86 ? -2.951 4.958 -0.103 1.00 94.12 86 ASP A C 1
ATOM 691 O O . ASP A 1 86 ? -2.358 4.926 0.975 1.00 94.12 86 ASP A O 1
ATOM 695 N N . SER A 1 87 ? -2.313 5.233 -1.242 1.00 92.00 87 SER A N 1
ATOM 696 C CA . SER A 1 87 ? -0.936 5.713 -1.291 1.00 92.00 87 SER A CA 1
ATOM 697 C C . SER A 1 87 ? -0.607 6.330 -2.646 1.00 92.00 87 SER A C 1
ATOM 699 O O . SER A 1 87 ? -1.089 5.902 -3.694 1.00 92.00 87 SER A O 1
ATOM 701 N N . THR A 1 88 ? 0.312 7.293 -2.652 1.00 94.12 88 THR A N 1
ATOM 702 C CA . THR A 1 88 ? 0.899 7.865 -3.876 1.00 94.12 88 THR A CA 1
ATOM 703 C C . THR A 1 88 ? 2.121 7.088 -4.378 1.00 94.12 88 THR A C 1
ATOM 705 O O . THR A 1 88 ? 2.679 7.419 -5.427 1.00 94.12 88 THR A O 1
ATOM 708 N N . SER A 1 89 ? 2.536 6.032 -3.666 1.00 93.00 89 SER A N 1
ATOM 709 C CA . SER A 1 89 ? 3.772 5.284 -3.943 1.00 93.00 89 SER A CA 1
ATOM 710 C C . SER A 1 89 ? 3.823 4.701 -5.357 1.00 93.00 89 SER A C 1
ATOM 712 O O . SER A 1 89 ? 4.875 4.736 -5.990 1.00 93.00 89 SER A O 1
ATOM 714 N N . TRP A 1 90 ? 2.693 4.242 -5.901 1.00 94.44 90 TRP A N 1
ATOM 715 C CA . TRP A 1 90 ? 2.616 3.706 -7.264 1.00 94.44 90 TRP A CA 1
ATOM 716 C C . TRP A 1 90 ? 2.965 4.754 -8.337 1.00 94.44 90 TRP A C 1
ATOM 718 O O . TRP A 1 90 ? 3.652 4.443 -9.313 1.00 94.44 90 TRP A O 1
ATOM 728 N N . MET A 1 91 ? 2.565 6.016 -8.143 1.00 96.31 91 MET A N 1
ATOM 729 C CA . MET A 1 91 ? 2.906 7.112 -9.058 1.00 96.31 91 MET A CA 1
ATOM 730 C C . MET A 1 91 ? 4.335 7.601 -8.856 1.00 96.31 91 MET A C 1
ATOM 732 O O . MET A 1 91 ? 5.031 7.862 -9.841 1.00 96.31 91 MET A O 1
ATOM 736 N N . LEU A 1 92 ? 4.757 7.746 -7.596 1.00 95.88 92 LEU A N 1
ATOM 737 C CA . LEU A 1 92 ? 6.078 8.265 -7.246 1.00 95.88 92 LEU A CA 1
ATOM 738 C C . LEU A 1 92 ? 7.187 7.305 -7.690 1.00 95.88 92 LEU A C 1
ATOM 740 O O . LEU A 1 92 ? 8.129 7.740 -8.350 1.00 95.88 92 LEU A O 1
ATOM 744 N N . SER A 1 93 ? 7.042 5.998 -7.439 1.00 95.88 93 SER A N 1
ATOM 745 C CA . SER A 1 93 ? 7.999 4.980 -7.896 1.00 95.88 93 SER A CA 1
ATOM 746 C C . SER A 1 93 ? 8.193 5.018 -9.412 1.00 95.88 93 SER A C 1
ATOM 748 O O . SER A 1 93 ? 9.336 4.999 -9.875 1.00 95.88 93 SER A O 1
ATOM 750 N N . ALA A 1 94 ? 7.103 5.154 -10.178 1.00 97.19 94 ALA A N 1
ATOM 751 C CA . ALA A 1 94 ? 7.151 5.272 -11.636 1.00 97.19 94 ALA A CA 1
ATOM 752 C C . ALA A 1 94 ? 7.876 6.548 -12.095 1.00 97.19 94 ALA A C 1
ATOM 754 O O . ALA A 1 94 ? 8.683 6.497 -13.032 1.00 97.19 94 ALA A O 1
ATOM 755 N N . GLY A 1 95 ? 7.626 7.676 -11.421 1.00 95.88 95 GLY A N 1
ATOM 756 C CA . GLY A 1 95 ? 8.330 8.940 -11.653 1.00 95.88 95 GLY A CA 1
ATOM 757 C C . GLY A 1 95 ? 9.834 8.833 -11.384 1.00 95.88 95 GLY A C 1
ATOM 758 O O . GLY A 1 95 ? 10.630 9.322 -12.176 1.00 95.88 95 GLY A O 1
ATOM 759 N N . PHE A 1 96 ? 10.230 8.097 -10.342 1.00 95.00 96 PHE A N 1
ATOM 760 C CA . PHE A 1 96 ? 11.635 7.824 -10.009 1.00 95.00 96 PHE A CA 1
ATOM 761 C C . PHE A 1 96 ? 12.282 6.702 -10.843 1.00 95.00 96 PHE A C 1
ATOM 763 O O . PHE A 1 96 ? 13.417 6.298 -10.580 1.00 95.00 96 PHE A O 1
ATOM 770 N N . GLY A 1 97 ? 11.586 6.203 -11.869 1.00 96.81 97 GLY A N 1
ATOM 771 C CA . GLY A 1 97 ? 12.139 5.245 -12.825 1.00 96.81 97 GLY A CA 1
ATOM 772 C C . GLY A 1 97 ? 11.999 3.775 -12.429 1.00 96.81 97 GLY A C 1
ATOM 773 O O . GLY A 1 97 ? 12.682 2.937 -13.017 1.00 96.81 97 GLY A O 1
ATOM 774 N N . SER A 1 98 ? 11.145 3.453 -11.455 1.00 97.50 98 SER A N 1
ATOM 775 C CA . SER A 1 98 ? 10.942 2.091 -10.945 1.00 97.50 98 SER A CA 1
ATOM 776 C C . SER A 1 98 ? 9.498 1.612 -11.025 1.00 97.50 98 SER A C 1
ATOM 778 O O . SER A 1 98 ? 8.559 2.408 -11.035 1.00 97.50 98 SER A O 1
ATOM 780 N N . CYS A 1 99 ? 9.335 0.295 -11.025 1.00 97.88 99 CYS A N 1
ATOM 781 C CA . CYS A 1 99 ? 8.063 -0.368 -10.801 1.00 97.88 99 CYS A CA 1
ATOM 782 C C . CYS A 1 99 ? 8.096 -1.148 -9.484 1.00 97.88 99 CYS A C 1
ATOM 784 O O . CYS A 1 99 ? 9.157 -1.605 -9.048 1.00 97.88 99 CYS A O 1
ATOM 786 N N . VAL A 1 100 ? 6.933 -1.286 -8.855 1.00 96.56 100 VAL A N 1
ATOM 787 C CA . VAL A 1 100 ? 6.690 -2.167 -7.711 1.00 96.56 100 VAL A CA 1
ATOM 788 C C . VAL A 1 100 ? 5.910 -3.370 -8.219 1.00 96.56 100 VAL A C 1
ATOM 790 O O . VAL A 1 100 ? 4.791 -3.222 -8.690 1.00 96.56 100 VAL A O 1
ATOM 793 N N . LEU A 1 101 ? 6.534 -4.544 -8.185 1.00 96.25 101 LEU A N 1
ATOM 794 C CA . LEU A 1 101 ? 5.970 -5.786 -8.702 1.00 96.25 101 LEU A CA 1
ATOM 795 C C . LEU A 1 101 ? 5.502 -6.653 -7.540 1.00 96.25 101 LEU A C 1
ATOM 797 O O . LEU A 1 101 ? 6.198 -6.761 -6.527 1.00 96.25 101 LEU A O 1
ATOM 801 N N . TYR A 1 102 ? 4.335 -7.268 -7.690 1.00 94.81 102 TYR A N 1
ATOM 802 C CA . TYR A 1 102 ? 3.807 -8.221 -6.724 1.00 94.81 102 TYR A CA 1
ATOM 803 C C . TYR A 1 102 ? 4.020 -9.647 -7.226 1.00 94.81 102 TYR A C 1
ATOM 805 O O . TYR A 1 102 ? 3.589 -9.985 -8.323 1.00 94.81 102 TYR A O 1
ATOM 813 N N . ASP A 1 103 ? 4.696 -10.471 -6.431 1.00 92.12 103 ASP A N 1
ATOM 814 C CA . ASP A 1 103 ? 5.062 -11.851 -6.770 1.00 92.12 103 ASP A CA 1
ATOM 815 C C . ASP A 1 103 ? 4.359 -12.894 -5.884 1.00 92.12 103 ASP A C 1
ATOM 817 O O . ASP A 1 103 ? 4.776 -14.051 -5.838 1.00 92.12 103 ASP A O 1
ATOM 821 N N . GLY A 1 104 ? 3.310 -12.490 -5.160 1.00 89.75 104 GLY A N 1
ATOM 822 C CA . GLY A 1 104 ? 2.614 -13.337 -4.189 1.00 89.75 104 GLY A CA 1
ATOM 823 C C . GLY A 1 104 ? 3.238 -13.335 -2.790 1.00 89.75 104 GLY A C 1
ATOM 824 O O . GLY A 1 104 ? 2.673 -13.921 -1.868 1.00 89.75 104 GLY A O 1
ATOM 825 N N . THR A 1 105 ? 4.385 -12.679 -2.587 1.00 88.31 105 THR A N 1
ATOM 826 C CA . THR A 1 105 ? 5.011 -12.557 -1.260 1.00 88.31 10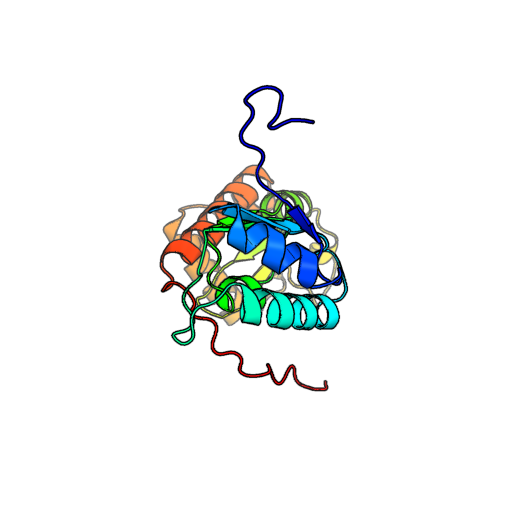5 THR A CA 1
ATOM 827 C C . THR A 1 105 ? 4.486 -11.328 -0.508 1.00 88.31 105 THR A C 1
ATOM 829 O O . THR A 1 105 ? 4.008 -10.381 -1.128 1.00 88.31 105 THR A O 1
ATOM 832 N N . PRO A 1 106 ? 4.582 -11.258 0.834 1.00 84.69 106 PRO A N 1
ATOM 833 C CA . PRO A 1 106 ? 4.088 -10.113 1.607 1.00 84.69 106 PRO A CA 1
ATOM 834 C C . PRO A 1 106 ? 4.963 -8.847 1.474 1.00 84.69 106 PRO A C 1
ATOM 836 O O . PRO A 1 106 ? 5.026 -8.023 2.390 1.00 84.69 106 PRO A O 1
ATOM 839 N N . GLN A 1 107 ? 5.690 -8.693 0.364 1.00 89.25 107 GLN A N 1
ATOM 840 C CA . GLN A 1 107 ? 6.526 -7.545 0.037 1.00 89.25 107 GLN A CA 1
ATOM 841 C C . GLN A 1 107 ? 6.471 -7.246 -1.463 1.00 89.25 107 GLN A C 1
ATOM 843 O O . GLN A 1 107 ? 6.486 -8.144 -2.295 1.00 89.25 107 GLN A O 1
ATOM 848 N N . PHE A 1 108 ? 6.485 -5.961 -1.815 1.00 92.88 108 PHE A N 1
ATOM 849 C CA . PHE A 1 108 ? 6.705 -5.563 -3.201 1.00 92.88 108 PHE A CA 1
ATOM 850 C C . PHE A 1 108 ? 8.170 -5.743 -3.606 1.00 92.88 108 PHE A C 1
ATOM 852 O O . PHE A 1 108 ? 9.087 -5.334 -2.886 1.00 92.88 108 PHE A O 1
ATOM 859 N N . GLN A 1 109 ? 8.381 -6.242 -4.821 1.00 94.19 109 GLN A N 1
ATOM 860 C CA . GLN A 1 109 ? 9.679 -6.269 -5.482 1.00 94.19 109 GLN A CA 1
ATOM 861 C C . GLN A 1 109 ? 9.870 -4.973 -6.274 1.00 94.19 109 GLN A C 1
ATOM 863 O O . GLN A 1 109 ? 9.222 -4.746 -7.293 1.00 94.19 109 GLN A O 1
ATOM 868 N N . GLN A 1 110 ? 10.759 -4.096 -5.807 1.00 95.88 110 GLN A N 1
ATOM 869 C CA . GLN A 1 110 ? 11.061 -2.853 -6.516 1.00 95.88 110 GLN A CA 1
ATOM 870 C C . GLN A 1 110 ? 12.174 -3.064 -7.547 1.00 95.88 110 GLN A C 1
ATOM 872 O O . GLN A 1 110 ? 13.300 -3.416 -7.180 1.00 95.88 110 GLN A O 1
ATOM 877 N N . VAL A 1 111 ? 11.878 -2.770 -8.814 1.00 97.50 111 VAL A N 1
ATOM 878 C CA . VAL A 1 111 ? 12.817 -2.888 -9.940 1.00 97.50 111 VAL A CA 1
ATOM 879 C C . VAL A 1 111 ? 12.861 -1.578 -10.715 1.00 97.50 111 VAL A C 1
ATOM 881 O O . VAL A 1 111 ? 11.827 -0.979 -10.997 1.00 97.50 111 VAL A O 1
ATOM 884 N N . TYR A 1 112 ? 14.062 -1.113 -11.044 1.00 97.88 112 TYR A N 1
ATOM 885 C CA . TYR A 1 112 ? 14.274 0.096 -11.837 1.00 97.88 112 TYR A CA 1
ATOM 886 C C . TYR A 1 112 ? 14.414 -0.261 -13.314 1.00 97.88 112 TYR A C 1
ATOM 888 O O . TYR A 1 112 ? 15.089 -1.230 -13.651 1.00 97.88 112 TYR A O 1
ATOM 896 N N . PHE A 1 113 ? 13.796 0.540 -14.176 1.00 97.50 113 PHE A N 1
ATOM 897 C CA . PHE A 1 113 ? 13.817 0.349 -15.629 1.00 97.50 113 PHE A CA 1
ATOM 898 C C . PHE A 1 113 ? 14.316 1.582 -16.376 1.00 97.50 113 PHE A C 1
ATOM 900 O O . PHE A 1 113 ? 14.829 1.443 -17.473 1.00 97.50 113 PHE A O 1
ATOM 907 N N . SER A 1 114 ? 14.153 2.786 -15.816 1.00 96.00 114 SER A N 1
ATOM 908 C CA . SER A 1 114 ? 14.590 4.006 -16.501 1.00 96.00 114 SER A CA 1
ATOM 909 C C . SER A 1 114 ? 16.112 4.072 -16.613 1.00 96.00 114 SER A C 1
ATOM 911 O O . SER A 1 114 ? 16.801 4.091 -15.588 1.00 96.00 114 SER A O 1
ATOM 913 N N . ASP A 1 115 ? 16.607 4.249 -17.838 1.00 91.00 115 ASP A N 1
ATOM 914 C CA . ASP A 1 115 ? 18.029 4.472 -18.130 1.00 91.00 115 ASP A CA 1
ATOM 915 C C . ASP A 1 115 ? 18.553 5.787 -17.517 1.00 91.00 115 ASP A C 1
ATOM 917 O O . ASP A 1 115 ? 19.745 5.939 -17.245 1.00 91.00 115 ASP A O 1
ATOM 921 N N . GLU A 1 116 ? 17.655 6.737 -17.239 1.00 90.69 116 GLU A N 1
ATOM 922 C CA . GLU A 1 116 ? 17.979 8.004 -16.574 1.00 90.69 116 GLU A CA 1
ATOM 923 C C . GLU A 1 116 ? 18.071 7.865 -15.047 1.00 90.69 116 GLU A C 1
ATOM 925 O O . GLU A 1 116 ? 18.576 8.760 -14.361 1.00 90.69 116 GLU A O 1
ATOM 930 N N . SER A 1 117 ? 17.608 6.742 -14.487 1.00 88.94 117 SER A N 1
ATOM 931 C CA . SER A 1 117 ? 17.691 6.496 -13.052 1.00 88.94 117 SER A CA 1
ATOM 932 C C . SER A 1 117 ? 19.155 6.423 -12.600 1.00 88.94 117 SER A C 1
ATOM 934 O O . SER A 1 117 ? 19.967 5.740 -13.231 1.00 88.94 117 SER A O 1
ATOM 936 N N . PRO A 1 118 ? 19.521 7.001 -11.438 1.00 89.00 118 PRO A N 1
ATOM 937 C CA . PRO A 1 118 ? 20.833 6.769 -10.833 1.00 89.00 118 PRO A CA 1
ATOM 938 C C . PRO A 1 118 ? 21.166 5.277 -10.668 1.00 89.00 118 PRO A C 1
ATOM 940 O O . PRO A 1 118 ? 22.332 4.897 -10.738 1.00 89.00 118 PRO A O 1
ATOM 943 N N . GLN A 1 119 ? 20.149 4.420 -10.513 1.00 90.62 119 GLN A N 1
ATOM 944 C CA . GLN A 1 119 ? 20.315 2.970 -10.390 1.00 90.62 119 GLN A CA 1
ATOM 945 C C . GLN A 1 119 ? 20.883 2.318 -11.660 1.00 90.62 119 GLN A C 1
ATOM 947 O O . GLN A 1 119 ? 21.581 1.311 -11.549 1.00 90.62 119 GLN A O 1
ATOM 952 N N . ALA A 1 120 ? 20.661 2.885 -12.850 1.00 87.12 120 ALA A N 1
ATOM 953 C CA . ALA A 1 120 ? 21.239 2.377 -14.099 1.00 87.12 120 ALA A CA 1
ATOM 954 C C . ALA A 1 120 ? 22.778 2.507 -14.127 1.00 87.12 120 ALA A C 1
ATOM 956 O O . ALA A 1 120 ? 23.487 1.698 -14.742 1.00 87.12 120 ALA A O 1
ATOM 957 N N . LYS A 1 121 ? 23.303 3.507 -13.404 1.00 88.12 121 LYS A N 1
ATOM 958 C CA . LYS A 1 121 ? 24.729 3.868 -13.346 1.00 88.12 121 LYS A CA 1
ATOM 959 C C . LYS A 1 121 ? 25.520 3.059 -12.314 1.00 88.12 121 LYS A C 1
ATOM 961 O O . LYS A 1 121 ? 26.747 3.070 -12.338 1.00 88.12 121 LYS A O 1
ATOM 966 N N . LEU A 1 122 ? 24.835 2.368 -11.405 1.00 87.75 122 LEU A N 1
ATOM 967 C CA . LEU A 1 122 ? 25.456 1.556 -10.361 1.00 87.75 122 LEU A CA 1
ATOM 968 C C . LEU A 1 122 ? 25.757 0.142 -10.884 1.00 87.75 122 LEU A C 1
ATOM 970 O O . LEU A 1 122 ? 24.924 -0.468 -11.553 1.00 87.75 122 LEU A O 1
ATOM 974 N N . TYR A 1 123 ? 26.943 -0.388 -10.559 1.00 77.44 123 TYR A N 1
ATOM 975 C CA . TYR A 1 123 ? 27.361 -1.738 -10.967 1.00 77.44 123 TYR A CA 1
ATOM 976 C C . TYR A 1 123 ? 26.510 -2.828 -10.300 1.00 77.44 123 TYR A C 1
ATOM 978 O O . TYR A 1 123 ? 26.054 -3.757 -10.959 1.00 77.44 123 TYR A O 1
ATOM 986 N N . GLN A 1 124 ? 26.249 -2.677 -8.999 1.00 85.50 124 GLN A N 1
ATOM 987 C CA . GLN A 1 124 ? 25.291 -3.489 -8.253 1.00 85.50 124 GLN A CA 1
ATOM 988 C C . GLN A 1 124 ? 24.082 -2.625 -7.926 1.00 85.50 124 GLN A C 1
ATOM 990 O O . GLN A 1 124 ? 24.173 -1.687 -7.134 1.00 85.50 124 GLN A O 1
ATOM 995 N N . SER A 1 125 ? 22.954 -2.914 -8.565 1.00 90.81 125 SER A N 1
ATOM 996 C CA . SER A 1 125 ? 21.740 -2.127 -8.399 1.00 90.81 125 SER A CA 1
ATOM 997 C C . SER A 1 125 ? 20.493 -2.970 -8.621 1.00 90.81 125 SER A C 1
ATOM 999 O O . SER A 1 125 ? 20.565 -4.128 -9.034 1.00 90.81 125 SER A O 1
ATOM 1001 N N . ARG A 1 126 ? 19.332 -2.377 -8.338 1.00 92.94 126 ARG A N 1
ATOM 1002 C CA . ARG A 1 126 ? 18.024 -2.970 -8.650 1.00 92.94 126 ARG A CA 1
ATOM 1003 C C . ARG A 1 126 ? 17.533 -2.594 -10.051 1.00 92.94 126 ARG A C 1
ATOM 1005 O O . ARG A 1 126 ? 16.341 -2.702 -10.322 1.00 92.94 126 ARG A O 1
ATOM 1012 N N . HIS A 1 127 ? 18.419 -2.103 -10.916 1.00 96.94 127 HIS A N 1
ATOM 1013 C CA . HIS A 1 127 ? 18.089 -1.860 -12.314 1.00 96.94 127 HIS A CA 1
ATOM 1014 C C . HIS A 1 127 ? 17.972 -3.184 -13.061 1.00 96.94 127 HIS A C 1
ATOM 1016 O O . HIS A 1 127 ? 18.817 -4.057 -12.871 1.00 96.94 127 HIS A O 1
ATOM 1022 N N . TYR A 1 128 ? 16.960 -3.317 -13.916 1.00 97.12 128 TYR A N 1
ATOM 1023 C CA . TYR A 1 128 ? 16.652 -4.534 -14.666 1.00 97.12 128 TYR A CA 1
ATOM 1024 C C . TYR A 1 128 ? 17.896 -5.127 -15.355 1.00 97.12 128 TYR A C 1
ATOM 1026 O O . TYR A 1 128 ? 18.218 -6.294 -15.146 1.00 97.12 128 TYR A O 1
ATOM 1034 N N . ASP A 1 129 ? 18.687 -4.304 -16.048 1.00 94.81 129 ASP A N 1
ATOM 1035 C CA . ASP A 1 129 ? 19.927 -4.732 -16.731 1.00 94.81 129 ASP A CA 1
ATOM 1036 C C . ASP A 1 129 ? 21.063 -5.199 -15.813 1.00 94.81 129 ASP A C 1
ATOM 1038 O O . ASP A 1 129 ? 22.040 -5.785 -16.274 1.00 94.81 129 ASP A O 1
ATOM 1042 N N . ARG A 1 130 ? 20.982 -4.891 -14.516 1.00 94.69 130 ARG A N 1
ATOM 1043 C CA . ARG A 1 130 ? 21.970 -5.293 -13.502 1.00 94.69 130 ARG A CA 1
ATOM 1044 C C . ARG A 1 130 ? 21.517 -6.518 -12.713 1.00 94.69 130 ARG A C 1
ATOM 1046 O O . ARG A 1 130 ? 22.286 -7.048 -11.910 1.00 94.69 130 ARG A O 1
ATOM 1053 N N . LEU A 1 131 ? 20.277 -6.967 -12.911 1.00 95.06 131 LEU A N 1
ATOM 1054 C CA . LEU A 1 131 ? 19.776 -8.192 -12.308 1.00 95.06 131 LEU A CA 1
ATOM 1055 C C . LEU A 1 131 ? 20.437 -9.413 -12.962 1.00 95.06 131 LEU A C 1
ATOM 1057 O O . LEU A 1 131 ? 20.772 -9.408 -14.142 1.00 95.06 131 LEU A O 1
ATOM 1061 N N . SER A 1 132 ? 20.609 -10.489 -12.190 1.00 95.25 132 SER A N 1
ATOM 1062 C CA . SER A 1 132 ? 21.061 -11.765 -12.750 1.00 95.25 132 SER A CA 1
ATOM 1063 C C . SER A 1 132 ? 20.004 -12.343 -13.705 1.00 95.25 132 SER A C 1
ATOM 1065 O O . SER A 1 132 ? 18.814 -12.083 -13.503 1.00 95.25 132 SER A O 1
ATOM 1067 N N . PRO A 1 133 ? 20.381 -13.194 -14.678 1.00 97.00 133 PRO A N 1
ATOM 1068 C CA . PRO A 1 133 ? 19.419 -13.764 -15.626 1.00 97.00 133 PRO A CA 1
ATOM 1069 C C . PRO A 1 133 ? 18.203 -14.452 -14.971 1.00 97.00 133 PRO A C 1
ATOM 1071 O O . PRO A 1 133 ? 17.083 -14.227 -15.423 1.00 97.00 133 PRO A O 1
ATOM 1074 N N . PRO A 1 134 ? 18.340 -15.202 -13.853 1.00 97.00 134 PRO A N 1
ATOM 1075 C CA . PRO A 1 134 ? 17.174 -15.755 -13.157 1.00 97.00 134 PRO A CA 1
ATOM 1076 C C . PRO A 1 134 ? 16.227 -14.692 -12.582 1.00 97.00 134 PRO A C 1
ATOM 1078 O O . PRO A 1 134 ? 15.016 -14.904 -12.549 1.00 97.00 134 PRO A O 1
ATOM 1081 N N . LYS A 1 135 ? 16.766 -13.554 -12.126 1.00 95.75 135 LYS A N 1
ATOM 1082 C CA . LYS A 1 135 ? 15.972 -12.435 -11.602 1.00 95.75 135 LYS A CA 1
ATOM 1083 C C . LYS A 1 135 ? 15.289 -11.659 -12.726 1.00 95.75 135 LYS A C 1
ATOM 1085 O O . LYS A 1 135 ? 14.127 -11.314 -12.561 1.00 95.75 135 LYS A O 1
ATOM 1090 N N . GLN A 1 136 ? 15.962 -11.443 -13.858 1.00 97.38 136 GLN A N 1
ATOM 1091 C CA . GLN A 1 136 ? 15.334 -10.874 -15.059 1.00 97.38 136 GLN A CA 1
ATOM 1092 C C . GLN A 1 136 ? 14.168 -11.749 -15.518 1.00 97.38 136 GLN A C 1
ATOM 1094 O O . GLN A 1 136 ? 13.046 -11.271 -15.578 1.00 97.38 136 GLN A O 1
ATOM 1099 N N . ALA A 1 137 ? 14.385 -13.061 -15.648 1.00 97.69 137 ALA A N 1
ATOM 1100 C CA . ALA A 1 137 ? 13.326 -13.993 -16.025 1.00 97.69 137 ALA A CA 1
ATOM 1101 C C . ALA A 1 137 ? 12.147 -14.011 -15.031 1.00 97.69 137 ALA A C 1
ATOM 1103 O O . ALA A 1 137 ? 11.011 -14.267 -15.424 1.00 97.69 137 ALA A O 1
ATOM 1104 N N . ALA A 1 138 ? 12.391 -13.779 -13.735 1.00 97.00 138 ALA A N 1
ATOM 1105 C CA . ALA A 1 138 ? 11.316 -13.629 -12.754 1.00 97.00 138 ALA A CA 1
ATOM 1106 C C . ALA A 1 138 ? 10.517 -12.339 -12.975 1.00 97.00 138 ALA A C 1
ATOM 1108 O O . ALA A 1 138 ? 9.291 -12.381 -12.951 1.00 97.00 138 ALA A O 1
ATOM 1109 N N . VAL A 1 139 ? 11.201 -11.227 -13.243 1.00 97.62 139 VAL A N 1
ATOM 1110 C CA . VAL A 1 139 ? 10.579 -9.944 -13.586 1.00 97.62 139 VAL A CA 1
ATOM 1111 C C . VAL A 1 139 ? 9.767 -10.056 -14.879 1.00 97.62 139 VAL A C 1
ATOM 1113 O O . VAL A 1 139 ? 8.603 -9.667 -14.889 1.00 97.62 139 VAL A O 1
ATOM 1116 N N . ASP A 1 140 ? 10.317 -10.673 -15.923 1.00 97.81 140 ASP A N 1
ATOM 1117 C CA . ASP A 1 140 ? 9.641 -10.863 -17.211 1.00 97.81 140 ASP A CA 1
ATOM 1118 C C . ASP A 1 140 ? 8.329 -11.637 -17.057 1.00 97.81 140 ASP A C 1
ATOM 1120 O O . ASP A 1 140 ? 7.311 -11.260 -17.635 1.00 97.81 140 ASP A O 1
ATOM 1124 N N . ARG A 1 141 ? 8.315 -12.681 -16.215 1.00 97.12 141 ARG A N 1
ATOM 1125 C CA . ARG A 1 141 ? 7.092 -13.444 -15.917 1.00 97.12 141 ARG A CA 1
ATOM 1126 C C . ARG A 1 141 ? 6.005 -12.595 -15.260 1.00 97.12 141 ARG A C 1
ATOM 1128 O O . ARG A 1 141 ? 4.835 -12.813 -15.552 1.00 97.12 141 ARG A O 1
ATOM 1135 N N . LEU A 1 142 ? 6.374 -11.653 -14.391 1.00 96.38 142 LEU A N 1
ATOM 1136 C CA . LEU A 1 142 ? 5.417 -10.767 -13.717 1.00 96.38 142 LEU A CA 1
ATOM 1137 C C . LEU A 1 142 ? 4.857 -9.693 -14.660 1.00 96.38 142 LEU A C 1
ATOM 1139 O O . LEU A 1 142 ? 3.724 -9.254 -14.482 1.00 96.38 142 LEU A O 1
ATOM 1143 N N . ILE A 1 143 ? 5.634 -9.280 -15.663 1.00 97.12 143 ILE A N 1
ATOM 1144 C CA . ILE A 1 143 ? 5.247 -8.238 -16.624 1.00 97.12 143 ILE A CA 1
ATOM 1145 C C . ILE A 1 143 ? 4.449 -8.821 -17.793 1.00 97.12 143 ILE A C 1
ATOM 1147 O O . ILE A 1 143 ? 3.534 -8.162 -18.286 1.00 97.12 143 ILE A O 1
ATOM 1151 N N . ALA A 1 144 ? 4.752 -10.053 -18.216 1.00 97.25 144 ALA A N 1
ATOM 1152 C CA . ALA A 1 144 ? 4.188 -10.680 -19.412 1.00 97.25 144 ALA A CA 1
ATOM 1153 C C . ALA A 1 144 ? 2.653 -10.561 -19.560 1.00 97.25 144 ALA A C 1
ATOM 1155 O O . ALA A 1 144 ? 2.213 -10.236 -20.664 1.00 97.25 144 ALA A O 1
ATOM 1156 N N . PRO A 1 145 ? 1.822 -10.732 -18.507 1.00 96.44 145 PRO A N 1
ATOM 1157 C CA . PRO A 1 145 ? 0.366 -10.597 -18.630 1.00 96.44 145 PRO A CA 1
ATOM 1158 C C . PRO A 1 145 ? -0.114 -9.201 -19.050 1.00 96.44 145 PRO A C 1
ATOM 1160 O O . PRO A 1 145 ? -1.215 -9.063 -19.574 1.00 96.44 145 PRO A O 1
ATOM 1163 N N . THR A 1 146 ? 0.695 -8.162 -18.826 1.00 96.50 146 THR A N 1
ATOM 1164 C CA . THR A 1 146 ? 0.345 -6.775 -19.168 1.00 96.50 146 THR A CA 1
ATOM 1165 C C . THR A 1 146 ? 0.590 -6.436 -20.637 1.00 96.50 146 THR A C 1
ATOM 1167 O O . THR A 1 146 ? 0.082 -5.428 -21.119 1.00 96.50 146 THR A O 1
ATOM 1170 N N . GLY A 1 147 ? 1.397 -7.239 -21.342 1.00 97.12 147 GLY A N 1
ATOM 1171 C CA . GLY A 1 147 ? 1.855 -6.945 -22.702 1.00 97.12 147 GLY A CA 1
ATOM 1172 C C . GLY A 1 147 ? 2.835 -5.768 -22.815 1.00 97.12 147 GLY A C 1
ATOM 1173 O O . GLY A 1 147 ? 3.260 -5.458 -23.924 1.00 97.12 147 GLY A O 1
ATOM 1174 N N . ILE A 1 148 ? 3.210 -5.127 -21.702 1.00 96.94 148 ILE A N 1
ATOM 1175 C CA . ILE A 1 148 ? 4.141 -3.994 -21.687 1.00 96.94 148 ILE A CA 1
ATOM 1176 C C . ILE A 1 148 ? 5.566 -4.504 -21.921 1.00 96.94 148 ILE A C 1
ATOM 1178 O O . ILE A 1 148 ? 6.044 -5.404 -21.230 1.00 96.94 148 ILE A O 1
ATOM 1182 N N . SER A 1 149 ? 6.265 -3.904 -22.877 1.00 96.56 149 SER A N 1
ATOM 1183 C CA . SER A 1 149 ? 7.661 -4.222 -23.176 1.00 96.56 149 SER A CA 1
ATOM 1184 C C . SER A 1 149 ? 8.640 -3.554 -22.203 1.00 96.56 149 SER A C 1
ATOM 1186 O O . SER A 1 149 ? 8.362 -2.518 -21.594 1.00 96.56 149 SER A O 1
ATOM 1188 N N . ILE A 1 150 ? 9.849 -4.113 -22.093 1.00 96.75 150 ILE A N 1
ATOM 1189 C CA . ILE A 1 150 ? 10.933 -3.505 -21.305 1.00 96.75 150 ILE A CA 1
ATOM 1190 C C . ILE A 1 150 ? 11.285 -2.104 -21.832 1.00 96.75 150 ILE A C 1
ATOM 1192 O O . ILE A 1 150 ? 11.520 -1.198 -21.035 1.00 96.75 150 ILE A O 1
ATOM 1196 N N . ASP A 1 151 ? 11.267 -1.894 -23.149 1.00 95.88 151 ASP A N 1
ATOM 1197 C CA . ASP A 1 151 ? 11.607 -0.603 -23.762 1.00 95.88 151 ASP A CA 1
ATOM 1198 C C . ASP A 1 151 ? 10.589 0.500 -23.419 1.00 95.88 151 ASP A C 1
ATOM 1200 O O . ASP A 1 151 ? 10.960 1.653 -23.168 1.00 95.88 151 ASP A O 1
ATOM 1204 N N . GLU A 1 152 ? 9.304 0.154 -23.307 1.00 96.56 152 GLU A N 1
ATOM 1205 C CA . GLU A 1 152 ? 8.278 1.070 -22.792 1.00 96.56 152 GLU A CA 1
ATOM 1206 C C . GLU A 1 152 ? 8.541 1.436 -21.325 1.00 96.56 152 GLU A C 1
ATOM 1208 O O . GLU A 1 152 ? 8.435 2.604 -20.935 1.00 96.56 152 GLU A O 1
ATOM 1213 N N . LEU A 1 153 ? 8.952 0.460 -20.509 1.00 97.19 153 LEU A N 1
ATOM 1214 C CA . LEU A 1 153 ? 9.298 0.693 -19.106 1.00 97.19 153 LEU A CA 1
ATOM 1215 C C . LEU A 1 153 ? 10.571 1.528 -18.936 1.00 97.19 153 LEU A C 1
ATOM 1217 O O . LEU A 1 153 ? 10.676 2.232 -17.928 1.00 97.19 153 LEU A O 1
ATOM 1221 N N . ARG A 1 154 ? 11.512 1.503 -19.890 1.00 96.06 154 ARG A N 1
ATOM 1222 C CA . ARG A 1 154 ? 12.685 2.397 -19.907 1.00 96.06 154 ARG A CA 1
ATOM 1223 C C . ARG A 1 154 ? 12.277 3.835 -20.198 1.00 96.06 154 ARG A C 1
ATOM 1225 O O . ARG A 1 154 ? 12.570 4.744 -19.419 1.00 96.06 154 ARG A O 1
ATOM 1232 N N . SER A 1 155 ? 11.552 4.020 -21.296 1.00 88.00 155 SER A N 1
ATOM 1233 C CA . SER A 1 155 ? 11.332 5.322 -21.933 1.00 88.00 155 SER A CA 1
ATOM 1234 C C . SER A 1 155 ? 10.302 6.212 -21.233 1.00 88.00 155 SER A C 1
ATOM 1236 O O . SER A 1 155 ? 10.434 7.435 -21.272 1.00 88.00 155 SER A O 1
ATOM 1238 N N . GLY A 1 156 ? 9.290 5.645 -20.564 1.00 88.00 156 GLY A N 1
ATOM 1239 C CA . GLY A 1 156 ? 8.153 6.433 -20.080 1.00 88.00 156 GLY A CA 1
ATOM 1240 C C . GLY A 1 156 ? 7.642 6.050 -18.696 1.00 88.00 156 GLY A C 1
ATOM 1241 O O . GLY A 1 156 ? 7.332 4.895 -18.411 1.00 88.00 156 GLY A O 1
ATOM 1242 N N . TYR A 1 157 ? 7.435 7.051 -17.832 1.00 94.00 157 TYR A N 1
ATOM 1243 C CA . TYR A 1 157 ? 6.713 6.827 -16.575 1.00 94.00 157 TYR A CA 1
ATOM 1244 C C . TYR A 1 157 ? 5.247 6.374 -16.757 1.00 94.00 157 TYR A C 1
ATOM 1246 O O . TYR A 1 157 ? 4.766 5.698 -15.846 1.00 94.00 157 TYR A O 1
ATOM 1254 N N . PRO A 1 158 ? 4.513 6.677 -17.858 1.00 96.38 158 PRO A N 1
ATOM 125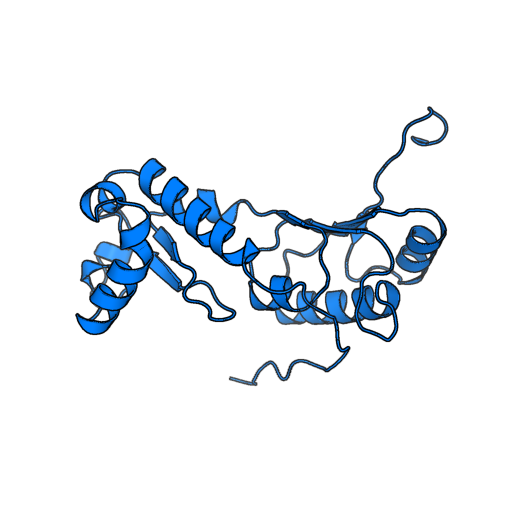5 C CA . PRO A 1 158 ? 3.156 6.158 -18.043 1.00 96.38 158 PRO A CA 1
ATOM 1256 C C . PRO A 1 158 ? 3.094 4.626 -18.078 1.00 96.38 158 PRO A C 1
ATOM 1258 O O . PRO A 1 158 ? 2.293 4.050 -17.348 1.00 96.38 158 PRO A O 1
ATOM 1261 N N . ALA A 1 159 ? 3.987 3.961 -18.819 1.00 97.00 159 ALA A N 1
ATOM 1262 C CA . ALA A 1 159 ? 4.051 2.496 -18.859 1.00 97.00 159 ALA A CA 1
ATOM 1263 C C . ALA A 1 159 ? 4.345 1.908 -17.468 1.00 97.00 159 ALA A C 1
ATOM 1265 O O . ALA A 1 159 ? 3.661 0.997 -17.006 1.00 97.00 159 ALA A O 1
ATOM 1266 N N . ARG A 1 160 ? 5.292 2.511 -16.736 1.00 97.94 160 ARG A N 1
ATOM 1267 C CA . ARG A 1 160 ? 5.597 2.121 -15.349 1.00 97.94 160 ARG A CA 1
ATOM 1268 C C . ARG A 1 160 ? 4.406 2.312 -14.403 1.00 97.94 160 ARG A C 1
ATOM 1270 O O . ARG A 1 160 ? 4.191 1.492 -13.518 1.00 97.94 160 ARG A O 1
ATOM 1277 N N . ARG A 1 161 ? 3.604 3.369 -14.585 1.00 97.50 161 ARG A N 1
ATOM 1278 C CA . ARG A 1 161 ? 2.370 3.594 -13.810 1.00 97.50 161 ARG A CA 1
ATOM 1279 C C . ARG A 1 161 ? 1.319 2.523 -14.078 1.00 97.50 161 ARG A C 1
ATOM 1281 O O . ARG A 1 161 ? 0.720 2.050 -13.120 1.00 97.50 161 ARG A O 1
ATOM 1288 N N . VAL A 1 162 ? 1.121 2.138 -15.340 1.00 96.94 162 VAL A N 1
ATOM 1289 C CA . VAL A 1 162 ? 0.184 1.064 -15.712 1.00 96.94 162 VAL A CA 1
ATOM 1290 C C . VAL A 1 162 ? 0.629 -0.267 -15.106 1.00 96.94 162 VAL A C 1
ATOM 1292 O O . VAL A 1 162 ? -0.181 -0.951 -14.489 1.00 96.94 162 VAL A O 1
ATOM 1295 N N . LEU A 1 163 ? 1.920 -0.602 -15.186 1.00 97.62 163 LEU A N 1
ATOM 1296 C CA . LEU A 1 163 ? 2.452 -1.820 -14.570 1.00 97.62 163 LEU A CA 1
ATOM 1297 C C . LEU A 1 163 ? 2.333 -1.813 -13.036 1.00 97.62 163 LEU A C 1
ATOM 1299 O O . LEU A 1 163 ? 2.000 -2.835 -12.433 1.00 97.62 163 LEU A O 1
ATOM 1303 N N . ASN A 1 164 ? 2.568 -0.664 -12.394 1.00 97.31 164 ASN A N 1
ATOM 1304 C CA . ASN A 1 164 ? 2.340 -0.528 -10.958 1.00 97.31 164 ASN A CA 1
ATOM 1305 C C . ASN A 1 164 ? 0.864 -0.748 -10.629 1.00 97.31 164 ASN A C 1
ATOM 1307 O O . ASN A 1 164 ? 0.573 -1.558 -9.760 1.00 97.31 164 ASN A O 1
ATOM 1311 N N . LEU A 1 165 ? -0.060 -0.096 -11.344 1.00 95.62 165 LEU A N 1
ATOM 1312 C CA . LEU A 1 165 ? -1.500 -0.289 -11.154 1.00 95.62 165 LEU A CA 1
ATOM 1313 C C . LEU A 1 165 ? -1.885 -1.768 -11.267 1.00 95.62 165 LEU A C 1
ATOM 1315 O O . LEU A 1 165 ? -2.524 -2.289 -10.359 1.00 95.62 165 LEU A O 1
ATOM 1319 N N . TYR A 1 166 ? -1.420 -2.453 -12.314 1.00 95.81 166 TYR A N 1
ATOM 1320 C CA . TYR A 1 166 ? -1.629 -3.891 -12.479 1.00 95.81 166 TYR A CA 1
ATOM 1321 C C . TYR A 1 166 ? -1.134 -4.684 -11.262 1.00 95.81 166 TYR A C 1
ATOM 1323 O O . TYR A 1 166 ? -1.841 -5.554 -10.760 1.00 95.81 166 TYR A O 1
ATOM 1331 N N . SER A 1 167 ? 0.053 -4.350 -10.747 1.00 95.31 167 SER A N 1
ATOM 1332 C CA . SER A 1 167 ? 0.636 -5.013 -9.574 1.00 95.31 167 SER A CA 1
ATOM 1333 C C . SER A 1 167 ? -0.178 -4.787 -8.295 1.00 95.31 167 SER A C 1
ATOM 1335 O O . SER A 1 167 ? -0.286 -5.703 -7.487 1.00 95.31 167 SER A O 1
ATOM 1337 N N . TYR A 1 168 ? -0.781 -3.606 -8.115 1.00 93.69 168 TYR A N 1
ATOM 1338 C CA . TYR A 1 168 ? -1.711 -3.353 -7.007 1.00 93.69 168 TYR A CA 1
ATOM 1339 C C . TYR A 1 168 ? -3.044 -4.091 -7.188 1.00 93.69 168 TYR A C 1
ATOM 1341 O O . TYR A 1 168 ? -3.576 -4.603 -6.211 1.00 93.69 168 TYR A O 1
ATOM 1349 N N . GLN A 1 169 ? -3.555 -4.216 -8.416 1.00 93.00 169 GLN A N 1
ATOM 1350 C CA . GLN A 1 169 ? -4.768 -5.000 -8.688 1.00 93.00 169 GLN A CA 1
ATOM 1351 C C . GLN A 1 169 ? -4.582 -6.485 -8.362 1.00 93.00 169 GLN A C 1
ATOM 1353 O O . GLN A 1 169 ? -5.523 -7.138 -7.930 1.00 93.00 169 GLN A O 1
ATOM 1358 N N . GLN A 1 170 ? -3.364 -7.024 -8.493 1.00 92.12 170 GLN A N 1
ATOM 1359 C CA . GLN A 1 170 ? -3.097 -8.408 -8.082 1.00 92.12 170 GLN A CA 1
ATOM 1360 C C . GLN A 1 170 ? -3.324 -8.639 -6.580 1.00 92.12 170 GLN A C 1
ATOM 1362 O O . GLN A 1 170 ? -3.545 -9.776 -6.173 1.00 92.12 170 GLN A O 1
ATOM 1367 N N . LEU A 1 171 ? -3.294 -7.585 -5.755 1.00 90.00 171 LEU A N 1
ATOM 1368 C CA . LEU A 1 171 ? -3.579 -7.701 -4.326 1.00 90.00 171 LEU A CA 1
ATOM 1369 C C . LEU A 1 171 ? -5.058 -7.980 -4.042 1.00 90.00 171 LEU A C 1
ATOM 1371 O O . LEU A 1 171 ? -5.364 -8.542 -2.998 1.00 90.00 171 LEU A O 1
ATOM 1375 N N . GLU A 1 172 ? -5.962 -7.625 -4.959 1.00 85.56 172 GLU A N 1
ATOM 1376 C CA . GLU A 1 172 ? -7.403 -7.884 -4.822 1.00 85.5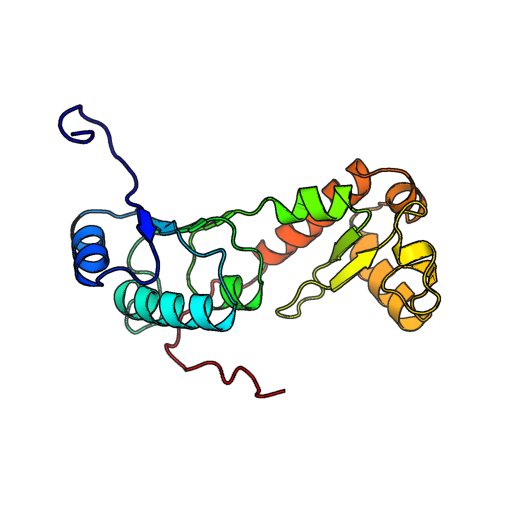6 172 GLU A CA 1
ATOM 1377 C C . GLU A 1 172 ? -7.737 -9.381 -4.927 1.00 85.56 172 GLU A C 1
ATOM 1379 O O . GLU A 1 172 ? -8.821 -9.804 -4.543 1.00 85.56 172 GLU A O 1
ATOM 1384 N N . LEU A 1 173 ? -6.801 -10.198 -5.424 1.00 84.00 173 LEU A N 1
ATOM 1385 C CA . LEU A 1 173 ? -6.937 -11.656 -5.476 1.00 84.00 173 LEU A CA 1
ATOM 1386 C C . LEU A 1 173 ? -6.649 -12.331 -4.127 1.00 84.00 173 LEU A C 1
ATOM 1388 O O . LEU A 1 173 ? -6.795 -13.548 -4.009 1.00 84.00 173 LEU A O 1
ATOM 1392 N N . MET A 1 174 ? -6.189 -11.569 -3.135 1.00 82.50 174 MET A N 1
ATOM 1393 C CA . MET A 1 174 ? -5.843 -12.094 -1.821 1.00 82.50 174 MET A CA 1
ATOM 1394 C C . MET A 1 174 ? -7.091 -12.252 -0.955 1.00 82.50 174 MET A C 1
ATOM 1396 O O . MET A 1 174 ? -8.035 -11.471 -1.047 1.00 82.50 174 MET A O 1
ATOM 1400 N N . GLU A 1 175 ? -7.077 -13.259 -0.082 1.00 85.06 175 GLU A N 1
ATOM 1401 C CA . GLU A 1 175 ? -8.125 -13.416 0.925 1.00 85.06 175 GLU A CA 1
ATOM 1402 C C . GLU A 1 175 ? -8.152 -12.215 1.873 1.00 85.06 175 GLU A C 1
ATOM 1404 O O . GLU A 1 175 ? -7.108 -11.658 2.231 1.00 85.06 175 GLU A O 1
ATOM 1409 N N . GLU A 1 176 ? -9.356 -11.847 2.314 1.00 86.25 176 GLU A N 1
ATOM 1410 C CA . GLU A 1 176 ? -9.523 -10.770 3.280 1.00 86.25 176 GLU A CA 1
ATOM 1411 C C . GLU A 1 176 ? -8.760 -11.087 4.579 1.00 86.25 176 GLU A C 1
ATOM 1413 O O . GLU A 1 176 ? -8.994 -12.123 5.217 1.00 86.25 176 GLU A O 1
ATOM 1418 N N . PRO A 1 177 ? -7.836 -10.208 4.998 1.00 90.00 177 PRO A N 1
ATOM 1419 C CA . PRO A 1 177 ? -6.991 -10.466 6.149 1.00 90.00 177 PRO A CA 1
ATOM 1420 C C . PRO A 1 177 ? -7.797 -10.456 7.448 1.00 90.00 177 PRO A C 1
ATOM 1422 O O . PRO A 1 177 ? -8.623 -9.579 7.687 1.00 90.00 177 PRO A O 1
ATOM 1425 N N . ARG A 1 178 ? -7.497 -11.403 8.341 1.00 93.50 178 ARG A N 1
ATOM 1426 C CA . ARG A 1 178 ? -8.052 -11.457 9.701 1.00 93.50 178 ARG A CA 1
ATOM 1427 C C . ARG A 1 178 ? -6.985 -11.120 10.724 1.00 93.50 178 ARG A C 1
ATOM 1429 O O . ARG A 1 178 ? -5.916 -11.733 10.753 1.00 93.50 178 ARG A O 1
ATOM 1436 N N . PHE A 1 179 ? -7.288 -10.180 11.611 1.00 95.94 179 PHE A N 1
ATOM 1437 C CA . PHE A 1 179 ? -6.347 -9.789 12.650 1.00 95.94 179 PHE A CA 1
ATOM 1438 C C . PHE A 1 179 ? -6.355 -10.795 13.807 1.00 95.94 179 PHE A C 1
ATOM 1440 O O . PHE A 1 179 ? -7.336 -10.934 14.529 1.00 95.94 179 PHE A O 1
ATOM 1447 N N . THR A 1 180 ? -5.232 -11.478 14.022 1.00 91.94 180 THR A N 1
ATOM 1448 C CA . THR A 1 180 ? -5.118 -12.543 15.036 1.00 91.94 180 THR A CA 1
ATOM 1449 C C . THR A 1 180 ? -4.653 -12.052 16.408 1.00 91.94 180 THR A C 1
ATOM 1451 O O . THR A 1 180 ? -4.627 -12.817 17.368 1.00 91.94 180 THR A O 1
ATOM 1454 N N . GLY A 1 181 ? -4.202 -10.798 16.518 1.00 86.06 181 GLY A N 1
ATOM 1455 C CA . GLY A 1 181 ? -3.601 -10.265 17.745 1.00 86.06 181 GLY A CA 1
ATOM 1456 C C . GLY A 1 181 ? -2.207 -10.813 18.085 1.00 86.06 181 GLY A C 1
ATOM 1457 O O . GLY A 1 181 ? -1.592 -10.322 19.038 1.00 86.06 181 GLY A O 1
ATOM 1458 N N . ALA A 1 182 ? -1.691 -11.780 17.314 1.00 82.31 182 ALA A N 1
ATOM 1459 C CA . ALA A 1 182 ? -0.362 -12.352 17.497 1.00 82.31 182 ALA A CA 1
ATOM 1460 C C . ALA A 1 182 ? 0.717 -11.295 17.238 1.00 82.31 182 ALA A C 1
ATOM 1462 O O . ALA A 1 182 ? 0.714 -10.646 16.191 1.00 82.31 182 ALA A O 1
ATOM 1463 N N . VAL A 1 183 ? 1.643 -11.118 18.181 1.00 73.44 183 VAL A N 1
ATOM 1464 C CA . VAL A 1 183 ? 2.757 -10.171 18.032 1.00 73.44 183 VAL A CA 1
ATOM 1465 C C . VAL A 1 183 ? 3.641 -10.637 16.878 1.00 73.44 183 VAL A C 1
ATOM 1467 O O . VAL A 1 183 ? 4.112 -11.771 16.886 1.00 73.44 183 VAL A O 1
ATOM 1470 N N . LEU A 1 184 ? 3.861 -9.768 15.887 1.00 67.44 184 LEU A N 1
ATOM 1471 C CA . LEU A 1 184 ? 4.853 -10.029 14.847 1.00 67.44 184 LEU A CA 1
ATOM 1472 C C . LEU A 1 184 ? 6.238 -10.085 15.492 1.00 67.44 184 LEU A C 1
ATOM 1474 O O . LEU A 1 184 ? 6.708 -9.081 16.034 1.00 67.44 184 LEU A O 1
ATOM 1478 N N . ASP A 1 185 ? 6.902 -11.236 15.397 1.00 61.53 185 ASP A N 1
ATOM 1479 C CA . ASP A 1 185 ? 8.348 -11.286 15.570 1.00 61.53 185 ASP A CA 1
ATOM 1480 C C . ASP A 1 185 ? 8.972 -10.584 14.364 1.00 61.53 185 ASP A C 1
ATOM 1482 O O . ASP A 1 185 ? 9.090 -11.138 13.273 1.00 61.53 185 ASP A O 1
ATOM 1486 N N . LEU A 1 186 ? 9.282 -9.301 14.539 1.00 59.47 186 LEU A N 1
ATOM 1487 C CA . LEU A 1 186 ? 9.807 -8.472 13.461 1.00 59.47 186 LEU A CA 1
ATOM 1488 C C . LEU A 1 186 ? 11.257 -8.794 13.097 1.00 59.47 186 LEU A C 1
ATOM 1490 O O . LEU A 1 186 ? 11.783 -8.103 12.230 1.00 59.47 186 LEU A O 1
ATOM 1494 N N . GLY A 1 187 ? 11.880 -9.802 13.722 1.00 47.69 187 GLY A N 1
ATOM 1495 C CA . GLY A 1 187 ? 13.277 -10.150 13.503 1.00 47.69 187 GLY A CA 1
ATOM 1496 C C . GLY A 1 187 ? 14.204 -9.021 13.961 1.00 47.69 187 GLY A C 1
ATOM 1497 O O . GLY A 1 187 ? 14.158 -7.884 13.490 1.00 47.69 187 GLY A O 1
ATOM 1498 N N . LEU A 1 188 ? 15.071 -9.297 14.927 1.00 39.75 188 LEU A N 1
ATOM 1499 C CA . LEU A 1 188 ? 16.131 -8.368 15.316 1.00 39.75 188 LEU A CA 1
ATOM 1500 C C . LEU A 1 188 ? 17.341 -8.518 14.390 1.00 39.75 188 LEU A C 1
ATOM 1502 O O . LEU A 1 188 ? 18.355 -8.970 14.888 1.00 39.75 188 LEU A O 1
ATOM 1506 N N . PHE A 1 189 ? 17.282 -8.150 13.104 1.00 34.69 189 PHE A N 1
ATOM 1507 C CA . PHE A 1 189 ? 18.500 -7.993 12.282 1.00 34.69 189 PHE A CA 1
ATOM 1508 C C . PHE A 1 189 ? 18.342 -6.900 11.221 1.00 34.69 189 PHE A C 1
ATOM 1510 O O . PHE A 1 189 ? 17.401 -6.996 10.402 1.00 34.69 189 PHE A O 1
#